Protein AF-A0A167WIY3-F1 (afdb_monomer)

Sequence (257 aa):
MLPHYQLLFAAATLLLTRLPTITAAIIVTGVPVASTAPTVPPRQNIVDLYAKGGPQWDLYIQALASMQATDMTDPESYFQISAIHGAPAMEYDNTGPRKTGGGWGGYCPHGELLFLTWHRPYVVLFEQVLVKRAKEIAMKYPEEHRPTYIEAADSLRSPFWDWAMDGRVPDSTVPQTLKITVAENGKLTAKDVENPLKTFNIPQAVVDGQFGEFDSEHRNRVYRCNQENMTYPETANEFLQRGNYKARMVAHVFALL

Organism: Cordyceps fumosorosea (strain ARSEF 2679) (NCBI:txid1081104)

InterPro domains:
  IPR002227 Tyrosinase copper-binding domain [PF00264] (76-233)
  IPR002227 Tyrosinase copper-binding domain [PS00497] (110-127)
  IPR008922 Di-copper centre-containing domain superfamily [G3DSA:1.10.1280.10] (21-251)
  IPR008922 Di-copper centre-containing domain superfamily [SSF48056] (35-172)
  IPR050316 Tyrosinase and Hemocyanin [PTHR11474] (41-213)

Nearest PDB structures (foldseek):
  6juc-assembly1_B  TM=8.698E-01  e=8.429E-15  Aspergillus oryzae
  4oua-assembly1_A  TM=8.485E-01  e=1.469E-14  Agaricus bisporus var. bisporus H97
  4oua-assembly2_B  TM=8.312E-01  e=8.785E-14  Agaricus bisporus var. bisporus H97
  5m6b-assembly1_B  TM=8.229E-01  e=5.705E-14  Agaricus bisporus
  5m6b-assembly2_A  TM=8.394E-01  e=1.732E-13  Agaricus bisporus

Foldseek 3Di:
DDDDDDDDDDDDDPPPPPDPPLPDFDDQPFQDDPPPDPDQQDAAAPQVCQVVAPLLNQLLQQLLVVLLPPDCPPLSHPNNLVQQQFPPQADGRPPDGRPDDDPRGHNADFPDPCNVVVVVSSQRSNFRSSLVSQCVQLCLAAPVCSVVSNVSSSNHGHHDHPCVVPVFDRPLQPDQWDWHWHQDPNDTDTDTHGRSQPKRFAPVCVLVQVPHDDDPVSDRMDDDQPDPPGDPPPNSSVCSVPDPCVVVVRSDDDPRD

Radius of gyration: 24.02 Å; Cα contacts (8 Å, |Δi|>4): 313; chains: 1; bounding box: 80×76×63 Å

Structure (mmCIF, N/CA/C/O backbone):
data_AF-A0A167WIY3-F1
#
_entry.id   AF-A0A167WIY3-F1
#
loop_
_atom_site.group_PDB
_atom_site.id
_atom_site.type_symbol
_atom_site.label_atom_id
_atom_site.label_alt_id
_atom_site.label_comp_id
_atom_site.label_asym_id
_atom_site.label_entity_id
_atom_site.label_seq_id
_atom_site.pdbx_PDB_ins_code
_atom_site.Cartn_x
_atom_site.Cartn_y
_atom_site.Cartn_z
_atom_site.occupancy
_atom_site.B_iso_or_equiv
_atom_site.auth_seq_id
_atom_site.auth_comp_id
_atom_site.auth_asym_id
_atom_site.auth_atom_id
_atom_site.pdbx_PDB_model_num
ATOM 1 N N . MET A 1 1 ? -55.863 50.777 -42.513 1.00 43.78 1 MET A N 1
ATOM 2 C CA . MET A 1 1 ? -54.554 51.101 -41.908 1.00 43.78 1 MET A CA 1
ATOM 3 C C . MET A 1 1 ? -54.529 50.523 -40.501 1.00 43.78 1 MET A C 1
ATOM 5 O O . MET A 1 1 ? -55.269 51.009 -39.662 1.00 43.78 1 MET A O 1
ATOM 9 N N . LEU A 1 2 ? -53.758 49.457 -40.283 1.00 34.53 2 LEU A N 1
ATOM 10 C CA . LEU A 1 2 ? -53.448 48.831 -38.987 1.00 34.53 2 LEU A CA 1
ATOM 11 C C . LEU A 1 2 ? -52.075 48.149 -39.168 1.00 34.53 2 LEU A C 1
ATOM 13 O O . LEU A 1 2 ? -51.903 47.481 -40.192 1.00 34.53 2 LEU A O 1
ATOM 17 N N . PRO A 1 3 ? -51.079 48.364 -38.289 1.00 48.50 3 PRO A N 1
ATOM 18 C CA . PRO A 1 3 ? -49.701 47.973 -38.568 1.00 48.50 3 PRO A CA 1
ATOM 19 C C . PRO A 1 3 ? -49.414 46.515 -38.180 1.00 48.50 3 PRO A C 1
ATOM 21 O O . PRO A 1 3 ? -49.980 45.974 -37.232 1.00 48.50 3 PRO A O 1
ATOM 24 N N . HIS A 1 4 ? -48.508 45.890 -38.933 1.00 44.69 4 HIS A N 1
ATOM 25 C CA . HIS A 1 4 ? -47.922 44.584 -38.642 1.00 44.69 4 HIS A CA 1
ATOM 26 C C . HIS A 1 4 ? -47.052 44.632 -37.378 1.00 44.69 4 HIS A C 1
ATOM 28 O O . HIS A 1 4 ? -46.109 45.416 -37.307 1.00 44.69 4 HIS A O 1
ATOM 34 N N . TYR A 1 5 ? -47.321 43.740 -36.423 1.00 42.47 5 TYR A N 1
ATOM 35 C CA . TYR A 1 5 ? -46.389 43.385 -35.353 1.00 42.47 5 TYR A CA 1
ATOM 36 C C . TYR A 1 5 ? -45.638 42.114 -35.760 1.00 42.47 5 TYR A C 1
ATOM 38 O O . TYR A 1 5 ? -46.239 41.047 -35.871 1.00 42.47 5 TYR A O 1
ATOM 46 N N . GLN A 1 6 ? -44.327 42.217 -35.975 1.00 43.78 6 GLN A N 1
ATOM 47 C CA . GLN A 1 6 ? -43.445 41.053 -36.004 1.00 43.78 6 GLN A CA 1
ATOM 48 C C . GLN A 1 6 ? -42.927 40.802 -34.583 1.00 43.78 6 GLN A C 1
ATOM 50 O O . GLN A 1 6 ? -42.272 41.657 -33.991 1.00 43.78 6 GLN A O 1
ATOM 55 N N . LEU A 1 7 ? -43.246 39.630 -34.031 1.00 42.41 7 LEU A N 1
ATOM 56 C CA . LEU A 1 7 ? -42.644 39.109 -32.805 1.00 42.41 7 LEU A CA 1
ATOM 57 C C . LEU A 1 7 ? -41.243 38.572 -33.126 1.00 42.41 7 LEU A C 1
ATOM 59 O O . LEU A 1 7 ? -41.103 37.594 -33.857 1.00 42.41 7 LEU A O 1
ATOM 63 N N . LEU A 1 8 ? -40.211 39.193 -32.557 1.00 43.16 8 LEU A N 1
ATOM 64 C CA . LEU A 1 8 ? -38.854 38.650 -32.511 1.00 43.16 8 LEU A CA 1
ATOM 65 C C . LEU A 1 8 ? -38.715 37.785 -31.251 1.00 43.16 8 LEU A C 1
ATOM 67 O O . LEU A 1 8 ? -38.713 38.305 -30.138 1.00 43.16 8 LEU A O 1
ATOM 71 N N . PHE A 1 9 ? -38.578 36.469 -31.422 1.00 43.88 9 PHE A N 1
ATOM 72 C CA . PHE A 1 9 ? -38.104 35.579 -30.362 1.00 43.88 9 PHE A CA 1
ATOM 73 C C . PHE A 1 9 ? -36.572 35.572 -30.375 1.00 43.88 9 PHE A C 1
ATOM 75 O O . PHE A 1 9 ? -35.956 35.019 -31.284 1.00 43.88 9 PHE A O 1
ATOM 82 N N . ALA A 1 10 ? -35.948 36.183 -29.368 1.00 45.22 10 ALA A N 1
ATOM 83 C CA . ALA A 1 10 ? -34.522 36.020 -29.114 1.00 45.22 10 ALA A CA 1
ATOM 84 C C . ALA A 1 10 ? -34.308 34.728 -28.308 1.00 45.22 10 ALA A C 1
ATOM 86 O O . ALA A 1 10 ? -34.625 34.669 -27.121 1.00 45.22 10 ALA A O 1
ATOM 87 N N . ALA A 1 11 ? -33.794 33.681 -28.952 1.00 49.81 11 ALA A N 1
ATOM 88 C CA . ALA A 1 11 ? -33.327 32.485 -28.259 1.00 49.81 11 ALA A CA 1
ATOM 89 C C . ALA A 1 11 ? -31.937 32.766 -27.666 1.00 49.81 11 ALA A C 1
ATOM 91 O O . ALA A 1 11 ? -30.962 32.924 -28.398 1.00 49.81 11 ALA A O 1
ATOM 92 N N . ALA A 1 12 ? -31.848 32.858 -26.339 1.00 47.78 12 ALA A N 1
ATOM 93 C CA . ALA A 1 12 ? -30.576 32.953 -25.635 1.00 47.78 12 ALA A CA 1
ATOM 94 C C . ALA A 1 12 ? -29.968 31.549 -25.491 1.00 47.78 12 ALA A C 1
ATOM 96 O O . ALA A 1 12 ? -30.418 30.742 -24.678 1.00 47.78 12 ALA A O 1
ATOM 97 N N . THR A 1 13 ? -28.951 31.245 -26.293 1.00 49.66 13 THR A N 1
ATOM 98 C CA . THR A 1 13 ? -28.168 30.012 -26.170 1.00 49.66 13 THR A CA 1
ATOM 99 C C . THR A 1 13 ? -27.239 30.137 -24.962 1.00 49.66 13 THR A C 1
ATOM 101 O O . THR A 1 13 ? -26.259 30.880 -25.001 1.00 49.66 13 THR A O 1
ATOM 104 N N . LEU A 1 14 ? -27.544 29.434 -23.869 1.00 48.34 14 LEU A N 1
ATOM 105 C CA . LEU A 1 14 ? -26.662 29.359 -22.705 1.00 48.34 14 LEU A CA 1
ATOM 106 C C . LEU A 1 14 ? -25.453 28.476 -23.063 1.00 48.34 14 LEU A C 1
ATOM 108 O O . LEU A 1 14 ? -25.552 27.249 -23.089 1.00 48.34 14 LEU A O 1
ATOM 112 N N . LEU A 1 15 ? -24.312 29.091 -23.380 1.00 47.84 15 LEU A N 1
ATOM 113 C CA . LEU A 1 15 ? -23.051 28.371 -23.549 1.00 47.84 15 LEU A CA 1
ATOM 114 C C . LEU A 1 15 ? -22.559 27.927 -22.161 1.00 47.84 15 LEU A C 1
ATOM 116 O O . LEU A 1 15 ? -22.029 28.725 -21.392 1.00 47.84 15 LEU A O 1
ATOM 120 N N . LEU A 1 16 ? -22.738 26.649 -21.826 1.00 53.56 16 LEU A N 1
ATOM 121 C CA . LEU A 1 16 ? -22.082 26.021 -20.677 1.00 53.56 16 LEU A CA 1
ATOM 122 C C . LEU A 1 16 ? -20.592 25.852 -20.996 1.00 53.56 16 LEU A C 1
ATOM 124 O O . LEU A 1 16 ? -20.158 24.820 -21.508 1.00 53.56 16 LEU A O 1
ATOM 128 N N . THR A 1 17 ? -19.790 26.873 -20.705 1.00 50.38 17 THR A N 1
ATOM 129 C CA . THR A 1 17 ? -18.333 26.747 -20.715 1.00 50.38 17 THR A CA 1
ATOM 130 C C . THR A 1 17 ? -17.920 25.874 -19.532 1.00 50.38 17 THR A C 1
ATOM 132 O O . THR A 1 17 ? -17.947 26.321 -18.385 1.00 50.38 17 THR A O 1
ATOM 135 N N . ARG A 1 18 ? -17.550 24.615 -19.795 1.00 52.97 18 ARG A N 1
ATOM 136 C CA . ARG A 1 18 ? -16.840 23.788 -18.812 1.00 52.97 18 ARG A CA 1
ATOM 137 C C . ARG A 1 18 ? -15.483 24.440 -18.560 1.00 52.97 18 ARG A C 1
ATOM 139 O O . ARG A 1 18 ? -14.601 24.370 -19.409 1.00 52.97 18 ARG A O 1
ATOM 146 N N . LEU A 1 19 ? -15.339 25.113 -17.422 1.00 45.16 19 LEU A N 1
ATOM 147 C CA . LEU A 1 19 ? -14.030 25.543 -16.945 1.00 45.16 19 LEU A CA 1
ATOM 148 C C . LEU A 1 19 ? -13.208 24.277 -16.664 1.00 45.16 19 LEU A C 1
ATOM 150 O O . LEU A 1 19 ? -13.715 23.395 -15.965 1.00 45.16 19 LEU A O 1
ATOM 154 N N . PRO A 1 20 ? -11.985 24.142 -17.201 1.00 49.59 20 PRO A N 1
ATOM 155 C CA . PRO A 1 20 ? -11.117 23.046 -16.813 1.00 49.59 20 PRO A CA 1
ATOM 156 C C . PRO A 1 20 ? -10.813 23.209 -15.324 1.00 49.59 20 PRO A C 1
ATOM 158 O O . PRO A 1 20 ? -10.207 24.194 -14.902 1.00 49.59 20 PRO A O 1
ATOM 161 N N . THR A 1 21 ? -11.271 22.264 -14.508 1.00 49.09 21 THR A N 1
ATOM 162 C CA . THR A 1 21 ? -10.776 22.112 -13.144 1.00 49.09 21 THR A CA 1
ATOM 163 C C . THR A 1 21 ? -9.315 21.710 -13.252 1.00 49.09 21 THR A C 1
ATOM 165 O O . THR A 1 21 ? -9.010 20.555 -13.536 1.00 49.09 21 THR A O 1
ATOM 168 N N . ILE A 1 22 ? -8.408 22.671 -13.077 1.00 52.25 22 ILE A N 1
ATOM 169 C CA . ILE A 1 22 ? -7.011 22.365 -12.783 1.00 52.25 22 ILE A CA 1
ATOM 170 C C . ILE A 1 22 ? -7.033 21.744 -11.389 1.00 52.25 22 ILE A C 1
ATOM 172 O O . ILE A 1 22 ? -7.134 22.453 -10.386 1.00 52.25 22 ILE A O 1
ATOM 176 N N . THR A 1 23 ? -7.034 20.416 -11.324 1.00 59.81 23 THR A N 1
ATOM 177 C CA . THR A 1 23 ? -6.773 19.706 -10.074 1.00 59.81 23 THR A CA 1
ATOM 178 C C . THR A 1 23 ? -5.400 20.166 -9.596 1.00 59.81 23 THR A C 1
ATOM 180 O O . THR A 1 23 ? -4.439 20.144 -10.365 1.00 59.81 23 THR A O 1
ATOM 183 N N . ALA A 1 24 ? -5.318 20.687 -8.371 1.00 69.19 24 ALA A N 1
ATOM 184 C CA . ALA A 1 24 ? -4.045 21.118 -7.810 1.00 69.19 24 ALA A CA 1
ATOM 185 C C . ALA A 1 24 ? -3.075 19.926 -7.773 1.00 69.19 24 ALA A C 1
ATOM 187 O O . ALA A 1 24 ? -3.491 18.821 -7.424 1.00 69.19 24 ALA A O 1
ATOM 188 N N . ALA A 1 25 ? -1.810 20.168 -8.122 1.00 83.81 25 ALA A N 1
ATOM 189 C CA . ALA A 1 25 ? -0.771 19.144 -8.092 1.00 83.81 25 ALA A CA 1
ATOM 190 C C . ALA A 1 25 ? -0.643 18.512 -6.695 1.00 83.81 25 ALA A C 1
ATOM 192 O O . ALA A 1 25 ? -0.829 19.182 -5.670 1.00 83.81 25 ALA A O 1
ATOM 193 N N . ILE A 1 26 ? -0.289 17.230 -6.649 1.00 90.31 26 ILE A N 1
ATOM 194 C CA . ILE A 1 26 ? -0.055 16.498 -5.409 1.00 90.31 26 ILE A CA 1
ATOM 195 C C . ILE A 1 26 ? 1.288 16.927 -4.823 1.00 90.31 26 ILE A C 1
ATOM 197 O O . ILE A 1 26 ? 2.367 16.582 -5.304 1.00 90.31 26 ILE A O 1
ATOM 201 N N . ILE A 1 27 ? 1.223 17.644 -3.703 1.00 93.06 27 ILE A N 1
ATOM 202 C CA . ILE A 1 27 ? 2.412 18.005 -2.935 1.00 93.06 27 ILE A CA 1
ATOM 203 C C . ILE A 1 27 ? 2.739 16.878 -1.951 1.00 93.06 27 ILE A C 1
ATOM 205 O O . ILE A 1 27 ? 1.950 16.553 -1.060 1.00 93.06 27 ILE A O 1
ATOM 209 N N . VAL A 1 28 ? 3.928 16.294 -2.099 1.00 95.38 28 VAL A N 1
ATOM 210 C CA . VAL A 1 28 ? 4.431 15.235 -1.214 1.00 95.38 28 VAL A CA 1
ATOM 211 C C . VAL A 1 28 ? 5.127 15.869 -0.011 1.00 95.38 28 VAL A C 1
ATOM 213 O O . VAL A 1 28 ? 6.269 16.317 -0.101 1.00 95.38 28 VAL A O 1
ATOM 216 N N . THR A 1 29 ? 4.438 15.906 1.126 1.00 96.00 29 THR A N 1
ATOM 217 C CA . THR A 1 29 ? 4.964 16.405 2.411 1.00 96.00 29 THR A CA 1
ATOM 218 C C . THR A 1 29 ? 5.169 15.286 3.432 1.00 96.00 29 THR A C 1
ATOM 220 O O . THR A 1 29 ? 5.860 15.476 4.434 1.00 96.00 29 THR A O 1
ATOM 223 N N . GLY A 1 30 ? 4.610 14.105 3.158 1.00 95.62 30 GLY A N 1
ATOM 224 C CA . GLY A 1 30 ? 4.483 13.005 4.102 1.00 95.62 30 GLY A CA 1
ATOM 225 C C . GLY A 1 30 ? 3.265 13.160 5.004 1.00 95.62 30 GLY A C 1
ATOM 226 O O . GLY A 1 30 ? 2.491 14.108 4.902 1.00 95.62 30 GLY A O 1
ATOM 227 N N . VAL A 1 31 ? 3.066 12.191 5.896 1.00 96.06 31 VAL A N 1
ATOM 228 C CA . VAL A 1 31 ? 1.934 12.216 6.829 1.00 96.06 31 VAL A CA 1
ATOM 229 C C . VAL A 1 31 ? 2.133 13.353 7.834 1.00 96.06 31 VAL A C 1
ATOM 231 O O . VAL A 1 31 ? 3.113 13.306 8.587 1.00 96.06 31 VAL A O 1
ATOM 234 N N . PRO A 1 32 ? 1.218 14.339 7.913 1.00 92.50 32 PRO A N 1
ATOM 235 C CA . PRO A 1 32 ? 1.340 15.420 8.879 1.00 92.50 32 PRO A CA 1
ATOM 236 C C . PRO A 1 32 ? 1.355 14.876 10.308 1.00 92.50 32 PRO A C 1
ATOM 238 O O . PRO A 1 32 ? 0.499 14.078 10.695 1.00 92.50 32 PRO A O 1
ATOM 241 N N . VAL A 1 33 ? 2.326 15.334 11.094 1.00 88.88 33 VAL A N 1
ATOM 242 C CA . VAL A 1 33 ? 2.429 15.068 12.531 1.00 88.88 33 VAL A CA 1
ATOM 243 C C . VAL A 1 33 ? 2.169 16.380 13.253 1.00 88.88 33 VAL A C 1
ATOM 245 O O . VAL A 1 33 ? 2.752 17.404 12.8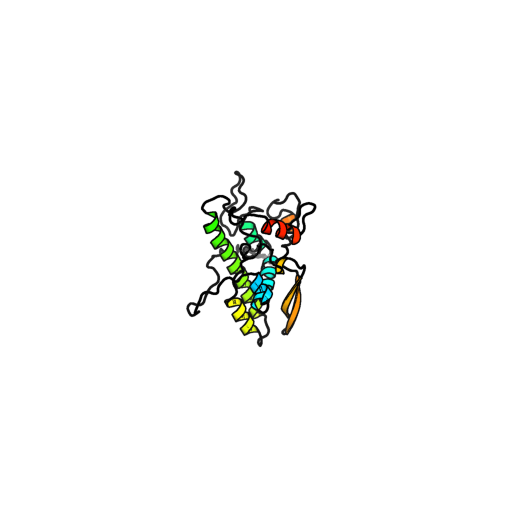95 1.00 88.88 33 VAL A O 1
ATOM 248 N N . ALA A 1 34 ? 1.2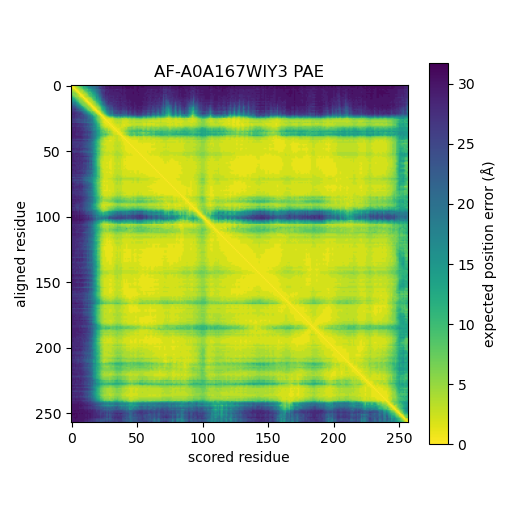74 16.368 14.243 1.00 85.31 34 ALA A N 1
ATOM 249 C CA . ALA A 1 34 ? 1.010 17.553 15.049 1.00 85.31 34 ALA A CA 1
ATOM 250 C C . ALA A 1 34 ? 2.313 18.038 15.701 1.00 85.31 34 ALA A C 1
ATOM 252 O O . ALA A 1 34 ? 3.079 17.233 16.225 1.00 85.31 34 ALA A O 1
ATOM 253 N N . SER A 1 35 ? 2.557 19.349 15.710 1.00 85.62 35 SER A N 1
ATOM 254 C CA . SER A 1 35 ? 3.758 19.933 16.330 1.00 85.62 35 SER A CA 1
ATOM 255 C C . SER A 1 35 ? 3.864 19.647 17.832 1.00 85.62 35 SER A C 1
ATOM 257 O O . SER A 1 35 ? 4.947 19.721 18.402 1.00 85.62 35 SER A O 1
ATOM 259 N N . THR A 1 36 ? 2.740 19.311 18.465 1.00 87.44 36 THR A N 1
ATOM 260 C CA . THR A 1 36 ? 2.625 18.916 19.871 1.00 87.44 36 THR A CA 1
ATOM 261 C C . THR A 1 36 ? 2.800 17.415 20.102 1.00 87.44 36 THR A C 1
ATOM 263 O O . THR A 1 36 ? 2.804 16.983 21.254 1.00 87.44 36 THR A O 1
ATOM 266 N N . ALA A 1 37 ? 2.916 16.602 19.046 1.00 85.25 37 ALA A N 1
ATOM 267 C CA . ALA A 1 37 ? 3.102 15.166 19.190 1.00 85.25 37 ALA A CA 1
ATOM 268 C C . ALA A 1 37 ? 4.471 14.874 19.830 1.00 85.25 37 ALA A C 1
ATOM 270 O O . ALA A 1 37 ? 5.476 15.464 19.429 1.00 85.25 37 ALA A O 1
ATOM 271 N N . PRO A 1 38 ? 4.548 13.941 20.794 1.00 85.88 38 PRO A N 1
ATOM 272 C CA . PRO A 1 38 ? 5.790 13.674 21.517 1.00 85.88 38 PRO A CA 1
ATOM 273 C C . PRO A 1 38 ? 6.861 13.022 20.634 1.00 85.88 38 PRO A C 1
ATOM 275 O O . PRO A 1 38 ? 8.050 13.169 20.901 1.00 85.88 38 PRO A O 1
ATOM 278 N N . THR A 1 39 ? 6.454 12.281 19.598 1.00 89.38 39 THR A N 1
ATOM 279 C CA . THR A 1 39 ? 7.354 11.601 18.658 1.00 89.38 39 THR A CA 1
ATOM 280 C C . THR A 1 39 ? 6.721 11.496 17.271 1.00 89.38 39 THR A C 1
ATOM 282 O O . THR A 1 39 ? 5.505 11.622 17.112 1.00 89.38 39 THR A O 1
ATOM 285 N N . VAL A 1 40 ? 7.552 11.233 16.261 1.00 91.56 40 VAL A N 1
ATOM 286 C CA . VAL A 1 40 ? 7.087 10.820 14.932 1.00 91.56 40 VAL A CA 1
ATOM 287 C C . VAL A 1 40 ? 6.777 9.317 14.976 1.00 91.56 40 VAL A C 1
ATOM 289 O O . VAL A 1 40 ? 7.675 8.545 15.321 1.00 91.56 40 VAL A O 1
ATOM 292 N N . PRO A 1 41 ? 5.555 8.877 14.614 1.00 95.50 41 PRO A N 1
ATOM 293 C CA . PRO A 1 41 ? 5.213 7.458 14.582 1.00 95.50 41 PRO A CA 1
ATOM 294 C C . PRO A 1 41 ? 6.165 6.649 13.683 1.00 95.50 41 PRO A C 1
ATOM 296 O O . PRO A 1 41 ? 6.416 7.063 12.544 1.00 95.50 41 PRO A O 1
ATOM 299 N N . PRO A 1 42 ? 6.700 5.509 14.155 1.00 96.00 42 PRO A N 1
ATOM 300 C CA . PRO A 1 42 ? 7.586 4.673 13.358 1.00 96.00 42 PRO A CA 1
ATOM 301 C C . PRO A 1 42 ? 6.803 3.833 12.340 1.00 96.00 42 PRO A C 1
ATOM 303 O O . PRO A 1 42 ? 5.660 3.437 12.573 1.00 96.00 42 PRO A O 1
ATOM 306 N N . ARG A 1 43 ? 7.456 3.485 11.226 1.00 97.69 43 ARG A N 1
ATOM 307 C CA . ARG A 1 43 ? 6.998 2.386 10.361 1.00 97.69 43 ARG A CA 1
ATOM 308 C C . ARG A 1 43 ? 7.197 1.072 11.111 1.00 97.69 43 ARG A C 1
ATOM 310 O O . ARG A 1 43 ? 8.279 0.841 11.641 1.00 97.69 43 ARG A O 1
ATOM 317 N N . GLN A 1 44 ? 6.164 0.237 11.166 1.00 97.31 44 GLN A N 1
ATOM 318 C CA . GLN A 1 44 ? 6.208 -1.080 11.812 1.00 97.31 44 GLN A CA 1
ATOM 319 C C . GLN A 1 44 ? 6.536 -2.169 10.784 1.00 97.31 44 GLN A C 1
ATOM 321 O O . GLN A 1 44 ? 6.247 -2.006 9.596 1.00 97.31 44 GLN A O 1
ATOM 326 N N . ASN A 1 45 ? 7.121 -3.282 11.230 1.00 97.69 45 ASN A N 1
ATOM 327 C CA . ASN A 1 45 ? 7.244 -4.464 10.384 1.00 97.69 45 ASN A CA 1
ATOM 328 C C . ASN A 1 45 ? 5.834 -5.017 10.107 1.00 97.69 45 ASN A C 1
ATOM 330 O O . ASN A 1 45 ? 5.014 -5.118 11.020 1.00 97.69 45 ASN A O 1
ATOM 334 N N . ILE A 1 46 ? 5.530 -5.361 8.856 1.00 98.12 46 ILE A N 1
ATOM 335 C CA . ILE A 1 46 ? 4.218 -5.876 8.449 1.00 98.12 46 ILE A CA 1
ATOM 336 C C . ILE A 1 46 ? 3.865 -7.190 9.154 1.00 98.12 46 ILE A C 1
ATOM 338 O O . ILE A 1 46 ? 2.689 -7.440 9.403 1.00 98.12 46 ILE A O 1
ATOM 342 N N . VAL A 1 47 ? 4.867 -8.003 9.504 1.00 97.88 47 VAL A N 1
ATOM 343 C CA . VAL A 1 47 ? 4.666 -9.251 10.254 1.00 97.88 47 VAL A CA 1
ATOM 344 C C . VAL A 1 47 ? 4.119 -8.942 11.649 1.00 97.88 47 VAL A C 1
ATOM 346 O O . VAL A 1 47 ? 3.114 -9.524 12.053 1.00 97.88 47 VAL A O 1
ATOM 349 N N . ASP A 1 48 ? 4.706 -7.961 12.339 1.00 98.12 48 ASP A N 1
ATOM 350 C CA . ASP A 1 48 ? 4.265 -7.534 13.671 1.00 98.12 48 ASP A CA 1
ATOM 351 C C . ASP A 1 48 ? 2.906 -6.8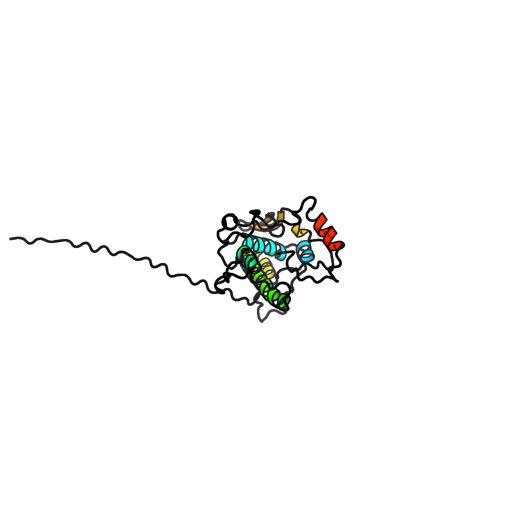29 13.615 1.00 98.12 48 ASP A C 1
ATOM 353 O O . ASP A 1 48 ? 2.036 -7.081 14.449 1.00 98.12 48 ASP A O 1
ATOM 357 N N . LEU A 1 49 ? 2.695 -5.971 12.609 1.00 98.31 49 LEU A N 1
ATOM 358 C CA . LEU A 1 49 ? 1.426 -5.269 12.410 1.00 98.31 49 LEU A CA 1
ATOM 359 C C . LEU A 1 49 ? 0.277 -6.258 12.162 1.00 98.31 49 LEU A C 1
ATOM 361 O O . LEU A 1 49 ? -0.797 -6.109 12.745 1.00 98.31 49 LEU A O 1
ATOM 365 N N . TYR A 1 50 ? 0.515 -7.277 11.333 1.00 98.38 50 TYR A N 1
ATOM 366 C CA . TYR A 1 50 ? -0.459 -8.329 11.060 1.00 98.38 50 TYR A CA 1
ATOM 367 C C . TYR A 1 50 ? -0.744 -9.182 12.299 1.00 98.38 50 TYR A C 1
ATOM 369 O O . TYR A 1 50 ? -1.906 -9.390 12.638 1.00 98.38 50 TYR A O 1
ATOM 377 N N . ALA A 1 51 ? 0.300 -9.629 13.006 1.00 98.12 51 ALA A N 1
ATOM 378 C CA . ALA A 1 51 ? 0.155 -10.447 14.208 1.00 98.12 51 ALA A CA 1
ATOM 379 C C . ALA A 1 51 ? -0.577 -9.707 15.340 1.00 98.12 51 ALA A C 1
ATOM 381 O O . ALA A 1 51 ? -1.360 -10.312 16.072 1.00 98.12 51 ALA A O 1
ATOM 382 N N . LYS A 1 52 ? -0.345 -8.395 15.473 1.00 97.94 52 LYS A N 1
ATOM 383 C CA . LYS A 1 52 ? -1.036 -7.534 16.441 1.00 97.94 52 LYS A CA 1
ATOM 384 C C . LYS A 1 52 ? -2.512 -7.332 16.087 1.00 97.94 52 LYS A C 1
ATOM 386 O O . LYS A 1 52 ? -3.344 -7.265 16.991 1.00 97.94 52 LYS A O 1
ATOM 391 N N . GLY A 1 53 ? -2.830 -7.215 14.797 1.00 97.88 53 GLY A N 1
ATOM 392 C CA . GLY A 1 53 ? -4.181 -6.941 14.317 1.00 97.88 53 GLY A CA 1
ATOM 393 C C . GLY A 1 53 ? -4.761 -5.628 14.863 1.00 97.88 53 GLY A C 1
ATOM 394 O O . GLY A 1 53 ? -4.044 -4.673 15.180 1.00 97.88 53 GLY A O 1
ATOM 395 N N . GLY A 1 54 ? -6.089 -5.584 14.975 1.00 98.25 54 GLY A N 1
ATOM 396 C CA . GLY A 1 54 ? -6.820 -4.465 15.567 1.00 98.25 54 GLY A CA 1
ATOM 397 C C . GLY A 1 54 ? -6.853 -3.200 14.698 1.00 98.25 54 GLY A C 1
ATOM 398 O O . GLY A 1 54 ? -6.523 -3.250 13.513 1.00 98.25 54 GLY A O 1
ATOM 399 N N . PRO A 1 55 ? -7.211 -2.040 15.282 1.00 98.69 55 PRO A N 1
ATOM 400 C CA . PRO A 1 55 ? -7.600 -0.850 14.524 1.00 98.69 55 PRO A CA 1
ATOM 401 C C . PRO A 1 55 ? -6.585 -0.366 13.480 1.00 98.69 55 PRO A C 1
ATOM 403 O O . PRO A 1 55 ? -6.978 0.044 12.392 1.00 98.69 55 PRO A O 1
ATOM 406 N N . GLN A 1 56 ? -5.276 -0.434 13.763 1.00 98.50 56 GLN A N 1
ATOM 407 C CA . GLN A 1 56 ? -4.251 -0.058 12.776 1.00 98.50 56 GLN A CA 1
ATOM 408 C C . GLN A 1 56 ? -4.205 -1.026 11.587 1.00 98.50 56 GLN A C 1
ATOM 410 O O . GLN A 1 56 ? -4.093 -0.577 10.449 1.00 98.50 56 GLN A O 1
ATOM 415 N N . TRP A 1 57 ? -4.301 -2.335 11.836 1.00 98.81 57 TRP A N 1
ATOM 416 C CA . TRP A 1 57 ? -4.346 -3.345 10.778 1.00 98.81 57 TRP A CA 1
ATOM 417 C C . TRP A 1 57 ? -5.639 -3.243 9.965 1.00 98.81 57 TRP A C 1
ATOM 419 O O . TRP A 1 57 ? -5.597 -3.214 8.735 1.00 98.81 57 TRP A O 1
ATOM 429 N N . ASP A 1 58 ? -6.773 -3.097 10.651 1.00 98.81 58 ASP A N 1
ATOM 430 C CA . ASP A 1 58 ? -8.088 -2.928 10.034 1.00 98.81 58 ASP A CA 1
ATOM 431 C C . ASP A 1 58 ? -8.099 -1.718 9.086 1.00 98.81 58 ASP A C 1
ATOM 433 O O . ASP A 1 58 ? -8.583 -1.808 7.954 1.00 98.81 58 ASP A O 1
ATOM 437 N N . LEU A 1 59 ? -7.534 -0.586 9.520 1.00 98.88 59 LEU A N 1
ATOM 438 C CA . LEU A 1 59 ? -7.414 0.619 8.699 1.00 98.88 59 LEU A CA 1
ATOM 439 C C . LEU A 1 59 ? -6.397 0.474 7.573 1.00 98.88 59 LEU A C 1
ATOM 441 O O . LEU A 1 59 ? -6.656 0.977 6.485 1.00 98.88 59 LEU A O 1
ATOM 445 N N . TYR A 1 60 ? -5.268 -0.201 7.800 1.00 98.88 60 TYR A N 1
ATOM 446 C CA . TYR A 1 60 ? -4.271 -0.436 6.756 1.00 98.88 60 TYR A CA 1
ATOM 447 C C . TYR A 1 60 ? -4.875 -1.203 5.575 1.00 98.88 60 TYR A C 1
ATOM 449 O O . TYR A 1 60 ? -4.756 -0.763 4.430 1.00 98.88 60 TYR A O 1
ATOM 457 N N . ILE A 1 61 ? -5.592 -2.295 5.856 1.00 98.88 61 ILE A N 1
ATOM 458 C CA . ILE A 1 61 ? -6.250 -3.105 4.828 1.00 98.88 61 ILE A CA 1
ATOM 459 C C . ILE A 1 61 ? -7.356 -2.318 4.120 1.00 98.88 61 ILE A C 1
ATOM 461 O O . ILE A 1 61 ? -7.396 -2.302 2.890 1.00 98.88 61 ILE A O 1
ATOM 465 N N . GLN A 1 62 ? -8.221 -1.613 4.858 1.00 98.81 62 GLN A N 1
ATOM 466 C CA . GLN A 1 62 ? -9.292 -0.821 4.239 1.00 98.81 62 GLN A CA 1
ATOM 467 C C . GLN A 1 62 ? -8.757 0.353 3.411 1.00 98.81 62 GLN A C 1
ATOM 469 O O . GLN A 1 62 ? -9.286 0.631 2.337 1.00 98.81 62 GLN A O 1
ATOM 474 N N . ALA A 1 63 ? -7.713 1.038 3.880 1.00 98.81 63 ALA A N 1
ATOM 475 C CA . ALA A 1 63 ? -7.102 2.149 3.161 1.00 98.81 63 ALA A CA 1
ATOM 476 C C . ALA A 1 63 ? -6.426 1.680 1.871 1.00 98.81 63 ALA A C 1
ATOM 478 O O . ALA A 1 63 ? -6.630 2.292 0.824 1.00 98.81 63 ALA A O 1
ATOM 479 N N . LEU A 1 64 ? -5.683 0.571 1.923 1.00 98.88 64 LEU A N 1
ATOM 480 C CA . LEU A 1 64 ? -5.047 -0.003 0.741 1.00 98.88 64 LEU A CA 1
ATOM 481 C C . LEU A 1 64 ? -6.086 -0.461 -0.289 1.00 98.88 64 LEU A C 1
ATOM 483 O O . LEU A 1 64 ? -5.982 -0.112 -1.464 1.00 98.88 64 LEU A O 1
ATOM 487 N N . ALA A 1 65 ? -7.127 -1.171 0.157 1.00 98.75 65 ALA A N 1
ATOM 488 C CA . ALA A 1 65 ? -8.240 -1.561 -0.703 1.00 98.75 65 ALA A CA 1
ATOM 489 C C . ALA A 1 65 ? -8.949 -0.334 -1.303 1.00 98.75 65 ALA A C 1
ATOM 491 O O . ALA A 1 65 ? -9.291 -0.332 -2.483 1.00 98.75 65 ALA A O 1
ATOM 492 N N . SER A 1 66 ? -9.116 0.742 -0.524 1.00 98.69 66 SER A N 1
ATOM 493 C CA . SER A 1 66 ? -9.679 1.998 -1.024 1.00 98.69 66 SER A CA 1
ATOM 494 C C . SER A 1 66 ? -8.808 2.624 -2.108 1.00 98.69 66 SER A C 1
ATOM 496 O O . SER A 1 66 ? -9.365 3.097 -3.088 1.00 98.69 66 SER A O 1
ATOM 498 N N . MET A 1 67 ? -7.478 2.633 -1.963 1.00 98.69 67 MET A N 1
ATOM 499 C CA . MET A 1 67 ? -6.574 3.143 -3.003 1.00 98.69 67 MET A CA 1
ATOM 500 C C . MET A 1 67 ? -6.674 2.320 -4.290 1.00 98.69 67 MET A C 1
ATOM 502 O O . MET A 1 67 ? -6.664 2.894 -5.377 1.00 98.69 67 MET A O 1
ATOM 506 N N . GLN A 1 68 ? -6.772 0.992 -4.171 1.00 98.56 68 GLN A N 1
ATOM 507 C CA . GLN A 1 68 ? -6.919 0.083 -5.314 1.00 98.56 68 GLN A CA 1
ATOM 508 C C . GLN A 1 68 ? -8.269 0.240 -6.025 1.00 98.56 68 GLN A C 1
ATOM 510 O O . GLN A 1 68 ? -8.342 0.042 -7.233 1.00 98.56 68 GLN A O 1
ATOM 515 N N . ALA A 1 69 ? -9.320 0.607 -5.290 1.00 98.06 69 ALA A N 1
ATOM 516 C CA . ALA A 1 69 ? -10.655 0.845 -5.834 1.00 98.06 69 ALA A CA 1
ATOM 517 C C . ALA A 1 69 ? -10.857 2.263 -6.400 1.00 98.06 69 ALA A C 1
ATOM 519 O O . ALA A 1 69 ? -11.854 2.503 -7.081 1.00 98.06 69 ALA A O 1
ATOM 520 N N . THR A 1 70 ? -9.962 3.209 -6.099 1.00 98.12 70 THR A N 1
ATOM 521 C CA . THR A 1 70 ? -10.016 4.570 -6.646 1.00 98.12 70 THR A CA 1
ATOM 522 C C . THR A 1 70 ? -9.885 4.538 -8.171 1.00 98.12 70 THR A C 1
ATOM 524 O O . THR A 1 70 ? -9.095 3.765 -8.712 1.00 98.12 70 THR A O 1
ATOM 527 N N . ASP A 1 71 ? -10.646 5.399 -8.855 1.00 96.81 71 ASP A N 1
ATOM 528 C CA . ASP A 1 71 ? -10.628 5.517 -10.315 1.00 96.81 71 ASP A CA 1
ATOM 529 C C . ASP A 1 71 ? -9.200 5.681 -10.857 1.00 96.81 71 ASP A C 1
ATOM 531 O O . ASP A 1 71 ? -8.408 6.468 -10.342 1.00 96.81 71 ASP A O 1
ATOM 535 N N . MET A 1 72 ? -8.881 4.949 -11.921 1.00 94.62 72 MET A N 1
ATOM 536 C CA . MET A 1 72 ? -7.551 4.905 -12.532 1.00 94.62 72 MET A CA 1
ATOM 537 C C . MET A 1 72 ? -7.087 6.243 -13.119 1.00 94.62 72 MET A C 1
ATOM 539 O O . MET A 1 72 ? -5.934 6.345 -13.528 1.00 94.62 72 MET A O 1
ATOM 543 N N . THR A 1 73 ? -7.951 7.256 -13.206 1.00 94.00 73 THR A N 1
ATOM 544 C CA . THR A 1 73 ? -7.590 8.618 -13.625 1.00 94.00 73 THR A CA 1
ATOM 545 C C . THR A 1 73 ? -7.305 9.554 -12.447 1.00 94.00 73 THR A C 1
ATOM 547 O O . THR A 1 73 ? -6.730 10.621 -12.656 1.00 94.00 73 THR A O 1
ATOM 550 N N . ASP A 1 74 ? -7.655 9.169 -11.213 1.00 94.88 74 ASP A N 1
ATOM 551 C CA . ASP A 1 74 ? -7.320 9.926 -10.003 1.00 94.88 74 ASP A CA 1
ATOM 552 C C . ASP A 1 74 ? -5.820 9.764 -9.700 1.00 94.88 74 ASP A C 1
ATOM 554 O O . ASP A 1 74 ? -5.367 8.627 -9.511 1.00 94.88 74 ASP A O 1
ATOM 558 N N . PRO A 1 75 ? -5.039 10.858 -9.621 1.00 95.06 75 PRO A N 1
ATOM 559 C CA . PRO A 1 75 ? -3.602 10.796 -9.361 1.00 95.06 75 PRO A CA 1
ATOM 560 C C . PRO A 1 75 ? -3.248 10.188 -7.988 1.00 95.06 75 PRO A C 1
ATOM 562 O O . PRO A 1 75 ? -2.130 9.723 -7.801 1.00 95.06 75 PRO A O 1
ATOM 565 N N . GLU A 1 76 ? -4.185 10.105 -7.038 1.00 96.12 76 GLU A N 1
ATOM 566 C CA . GLU A 1 76 ? -4.003 9.384 -5.770 1.00 96.12 76 GLU A CA 1
ATOM 567 C C . GLU A 1 76 ? -4.409 7.895 -5.831 1.00 96.12 76 GLU A C 1
ATOM 569 O O . GLU A 1 76 ? -4.343 7.192 -4.818 1.00 96.12 76 GLU A O 1
ATOM 574 N N . SER A 1 77 ? -4.870 7.381 -6.974 1.00 97.06 77 SER A N 1
ATOM 575 C CA . SER A 1 77 ? -5.199 5.958 -7.110 1.00 97.06 77 SER A CA 1
ATOM 576 C C . SER A 1 77 ? -3.957 5.078 -6.985 1.00 97.06 77 SER A C 1
ATOM 578 O O . SER A 1 77 ? -2.842 5.476 -7.332 1.00 97.06 77 SER A O 1
ATOM 580 N N . TYR A 1 78 ? -4.153 3.835 -6.535 1.00 97.69 78 TYR A N 1
ATOM 581 C CA . TYR A 1 78 ? -3.080 2.841 -6.516 1.00 97.69 78 TYR A CA 1
ATOM 582 C C . TYR A 1 78 ? -2.456 2.686 -7.902 1.00 97.69 78 TYR A C 1
ATOM 584 O O . TYR A 1 78 ? -1.239 2.659 -8.027 1.00 97.69 78 TYR A O 1
ATOM 592 N N . PHE A 1 79 ? -3.290 2.661 -8.946 1.00 96.19 79 PHE A N 1
ATOM 593 C CA . PHE A 1 79 ? -2.834 2.557 -10.324 1.00 96.19 79 PHE A CA 1
ATOM 594 C C . PHE A 1 79 ? -1.905 3.714 -10.720 1.00 96.19 79 PHE A C 1
ATOM 596 O O . PHE A 1 79 ? -0.792 3.455 -11.172 1.00 96.19 79 PHE A O 1
ATOM 603 N N . GLN A 1 80 ? -2.326 4.969 -10.517 1.00 95.19 80 GLN A N 1
ATOM 604 C CA . GLN A 1 80 ? -1.519 6.142 -10.875 1.00 95.19 80 GLN A CA 1
ATOM 605 C C . GLN A 1 80 ? -0.202 6.179 -10.098 1.00 95.19 80 GLN A C 1
ATOM 607 O O . GLN A 1 80 ? 0.857 6.361 -10.695 1.00 95.19 80 GLN A O 1
ATOM 612 N N . ILE A 1 81 ? -0.242 5.929 -8.785 1.00 96.56 81 ILE A N 1
ATOM 613 C CA . ILE A 1 81 ? 0.966 5.903 -7.952 1.00 96.56 81 ILE A CA 1
ATOM 614 C C . ILE A 1 81 ? 1.891 4.754 -8.383 1.00 96.56 81 ILE A C 1
ATOM 616 O O . ILE A 1 81 ? 3.093 4.959 -8.531 1.00 96.56 81 ILE A O 1
ATOM 620 N N . SER A 1 82 ? 1.383 3.547 -8.641 1.00 94.75 82 SER A N 1
ATOM 621 C CA . SER A 1 82 ? 2.195 2.428 -9.146 1.00 94.75 82 SER A CA 1
ATOM 622 C C . SER A 1 82 ? 2.810 2.726 -10.519 1.00 94.75 82 SER A C 1
ATOM 624 O O . SER A 1 82 ? 3.981 2.416 -10.746 1.00 94.75 82 SER A O 1
ATOM 626 N N . ALA A 1 83 ? 2.068 3.388 -11.410 1.00 92.69 83 ALA A N 1
ATOM 627 C CA . ALA A 1 83 ? 2.514 3.734 -12.758 1.00 92.69 83 ALA A CA 1
ATOM 628 C C . ALA A 1 83 ? 3.694 4.720 -12.781 1.00 92.69 83 ALA A C 1
ATOM 630 O O . ALA A 1 83 ? 4.482 4.691 -13.727 1.00 92.69 83 ALA A O 1
ATOM 631 N N . ILE A 1 84 ? 3.889 5.531 -11.730 1.00 93.50 84 ILE A N 1
ATOM 632 C CA . ILE A 1 84 ? 5.089 6.377 -11.582 1.00 93.50 84 ILE A CA 1
ATOM 633 C C . ILE A 1 84 ? 6.363 5.528 -11.711 1.00 93.50 84 ILE A C 1
ATOM 635 O O . ILE A 1 84 ? 7.349 5.952 -12.314 1.00 93.50 84 ILE A O 1
ATOM 639 N N . HIS A 1 85 ? 6.364 4.313 -11.163 1.00 91.94 85 HIS A N 1
ATOM 640 C CA . HIS A 1 85 ? 7.554 3.472 -11.151 1.00 91.94 85 HIS A CA 1
ATOM 641 C C . HIS A 1 85 ? 7.982 3.030 -12.555 1.00 91.94 85 HIS A C 1
ATOM 643 O O . HIS A 1 85 ? 9.177 2.929 -12.832 1.00 91.94 85 HIS A O 1
ATOM 649 N N . GLY A 1 86 ? 7.030 2.758 -13.446 1.00 88.88 86 GLY A N 1
ATOM 650 C CA . GLY A 1 86 ? 7.332 2.035 -14.669 1.00 88.88 86 GLY A CA 1
ATOM 651 C C . GLY A 1 86 ? 6.214 2.067 -15.702 1.00 88.88 86 GLY A C 1
ATOM 652 O O . GLY A 1 86 ? 5.766 3.121 -16.137 1.00 88.88 86 GLY A O 1
ATOM 653 N N . ALA A 1 87 ? 5.768 0.876 -16.092 1.00 87.75 87 ALA A N 1
ATOM 654 C CA . ALA A 1 87 ? 4.639 0.657 -16.985 1.00 87.75 87 ALA A CA 1
ATOM 655 C C . ALA A 1 87 ? 3.307 1.201 -16.405 1.00 87.75 87 ALA A C 1
ATOM 657 O O . ALA A 1 87 ? 3.092 1.067 -15.199 1.00 87.75 87 ALA A O 1
ATOM 658 N N . PRO A 1 88 ? 2.400 1.775 -17.228 1.00 88.44 88 PRO A N 1
ATOM 659 C CA . PRO A 1 88 ? 2.463 1.936 -18.691 1.00 88.44 88 PRO A CA 1
ATOM 660 C C . PRO A 1 88 ? 3.347 3.091 -19.210 1.00 88.44 88 PRO A C 1
ATOM 662 O O . PRO A 1 88 ? 3.273 3.449 -20.385 1.00 88.44 88 PRO A O 1
ATOM 665 N N . ALA A 1 89 ? 4.222 3.658 -18.374 1.00 85.50 89 ALA A N 1
ATOM 666 C CA . ALA A 1 89 ? 5.085 4.796 -18.697 1.00 85.50 89 ALA A CA 1
ATOM 667 C C . ALA A 1 89 ? 4.263 5.982 -19.209 1.00 85.50 89 ALA A C 1
ATOM 669 O O . ALA A 1 89 ? 4.431 6.463 -20.334 1.00 85.50 89 ALA A O 1
ATOM 670 N N . MET A 1 90 ? 3.330 6.411 -18.364 1.00 86.62 90 MET A N 1
ATOM 671 C CA . MET A 1 90 ? 2.459 7.555 -18.593 1.00 86.62 90 MET A CA 1
ATOM 672 C C . MET A 1 90 ? 2.911 8.761 -17.772 1.00 86.62 90 MET A C 1
ATOM 674 O O . MET A 1 90 ? 3.644 8.620 -16.795 1.00 86.62 90 MET A O 1
ATOM 678 N N . GLU A 1 91 ? 2.482 9.950 -18.185 1.00 88.94 91 GLU A N 1
ATOM 679 C CA . GLU A 1 91 ? 2.687 11.159 -17.395 1.00 88.94 91 GLU A CA 1
ATOM 680 C C . GLU A 1 91 ? 1.893 11.079 -16.087 1.00 88.94 91 GLU A C 1
ATOM 682 O O . GLU A 1 91 ? 0.719 10.709 -16.085 1.00 88.94 91 GLU A O 1
ATOM 687 N N . TYR A 1 92 ? 2.540 11.461 -14.990 1.00 90.75 92 TYR A N 1
ATOM 688 C CA . TYR A 1 92 ? 1.925 11.606 -13.679 1.00 90.75 92 TYR A CA 1
ATOM 689 C C . TYR A 1 92 ? 1.815 13.087 -13.308 1.00 90.75 92 TYR A C 1
ATOM 691 O O . TYR A 1 92 ? 2.780 13.834 -13.475 1.00 90.75 92 TYR A O 1
ATOM 699 N N . ASP A 1 93 ? 0.653 13.499 -12.796 1.00 89.38 93 ASP A N 1
ATOM 700 C CA . ASP A 1 93 ? 0.413 14.793 -12.135 1.00 89.38 93 ASP A CA 1
ATOM 701 C C . ASP A 1 93 ? 0.961 16.031 -12.878 1.00 89.38 93 ASP A C 1
ATOM 703 O O . ASP A 1 93 ? 1.600 16.909 -12.300 1.00 89.38 93 ASP A O 1
ATOM 707 N N . ASN A 1 94 ? 0.729 16.097 -14.194 1.00 86.31 94 ASN A N 1
ATOM 708 C CA . ASN A 1 94 ? 1.147 17.211 -15.059 1.00 86.31 94 ASN A CA 1
ATOM 709 C C . ASN A 1 94 ? 2.662 17.515 -15.019 1.00 86.31 94 ASN A C 1
ATOM 711 O O . ASN A 1 94 ? 3.084 18.664 -15.183 1.00 86.31 94 ASN A O 1
ATOM 715 N N . THR A 1 95 ? 3.499 16.504 -14.767 1.00 84.69 95 THR A N 1
ATOM 716 C CA . THR A 1 95 ? 4.965 16.659 -14.682 1.00 84.69 95 THR A CA 1
ATOM 717 C C . THR A 1 95 ? 5.652 16.858 -16.038 1.00 84.69 95 THR A C 1
ATOM 719 O O . THR A 1 95 ? 6.869 17.051 -16.094 1.00 84.69 95 THR A O 1
ATOM 722 N N . GLY A 1 96 ? 4.887 16.869 -17.128 1.00 77.50 96 GLY A N 1
ATOM 723 C CA . GLY A 1 96 ? 5.343 17.088 -18.489 1.00 77.50 96 GLY A CA 1
ATOM 724 C C . GLY A 1 96 ? 5.136 15.854 -19.367 1.00 77.50 96 GLY A C 1
ATOM 725 O O . GLY A 1 96 ? 5.130 14.721 -18.876 1.00 77.50 96 GLY A O 1
ATOM 726 N N . PRO A 1 97 ? 5.012 16.054 -20.691 1.00 69.75 97 PRO A N 1
ATOM 727 C CA . PRO A 1 97 ? 4.675 14.977 -21.603 1.00 69.75 97 PRO A CA 1
ATOM 728 C C . PRO A 1 97 ? 5.745 13.888 -21.586 1.00 69.75 97 PRO A C 1
ATOM 730 O O . PRO A 1 97 ? 6.950 14.162 -21.518 1.00 69.75 97 PRO A O 1
ATOM 733 N N . ARG A 1 98 ? 5.293 12.641 -21.750 1.00 67.56 98 ARG A N 1
ATOM 734 C CA . ARG A 1 98 ? 6.156 11.495 -22.043 1.00 67.56 98 ARG A CA 1
ATOM 735 C C . ARG A 1 98 ? 7.167 11.874 -23.126 1.00 67.56 98 ARG A C 1
ATOM 737 O O . ARG A 1 98 ? 6.784 12.290 -24.221 1.00 67.56 98 ARG A O 1
ATOM 744 N N . LYS A 1 99 ? 8.461 11.663 -22.865 1.00 63.25 99 LYS A N 1
ATOM 745 C CA . LYS A 1 99 ? 9.476 11.780 -23.919 1.00 63.25 99 LYS A CA 1
ATOM 746 C C . LYS A 1 99 ? 9.206 10.718 -24.986 1.00 63.25 99 LYS A C 1
ATOM 748 O O . LYS A 1 99 ? 9.309 9.520 -24.726 1.00 63.25 99 LYS A O 1
ATOM 753 N N . THR A 1 100 ? 8.832 11.161 -26.182 1.00 58.00 100 THR A N 1
ATOM 754 C CA . THR A 1 100 ? 8.652 10.296 -27.351 1.00 58.00 100 THR A CA 1
ATOM 755 C C . THR A 1 100 ? 10.011 10.030 -27.998 1.00 58.00 100 THR A C 1
ATOM 757 O O . THR A 1 100 ? 10.701 10.971 -28.389 1.00 58.00 100 THR A O 1
ATOM 760 N N . GLY A 1 101 ? 10.386 8.754 -28.117 1.00 54.41 101 GLY A N 1
ATOM 761 C CA . GLY A 1 101 ? 11.716 8.326 -28.566 1.00 54.41 101 GLY A CA 1
ATOM 762 C C . GLY A 1 101 ? 12.696 8.127 -27.401 1.00 54.41 101 GLY A C 1
ATOM 763 O O . GLY A 1 101 ? 12.694 8.882 -26.434 1.00 54.41 101 GLY A O 1
ATOM 764 N N . GLY A 1 102 ? 13.520 7.076 -27.474 1.00 60.06 102 GLY A N 1
ATOM 765 C CA . GLY A 1 102 ? 14.557 6.787 -26.470 1.00 60.06 102 GLY A CA 1
ATOM 766 C C . GLY A 1 102 ? 14.189 5.791 -25.361 1.00 60.06 102 GLY A C 1
ATOM 767 O O . GLY A 1 102 ? 14.952 5.663 -24.413 1.00 60.06 102 GLY A O 1
ATOM 768 N N . GLY A 1 103 ? 13.064 5.069 -25.462 1.00 64.19 103 GLY A N 1
ATOM 769 C CA . GLY A 1 103 ? 12.781 3.933 -24.569 1.00 64.19 103 GLY A CA 1
ATOM 770 C C . GLY A 1 103 ? 12.477 4.297 -23.110 1.00 64.19 103 GLY A C 1
ATOM 771 O O . GLY A 1 103 ? 12.784 3.513 -22.219 1.00 64.19 103 GLY A O 1
ATOM 772 N N . TRP A 1 104 ? 11.891 5.472 -22.844 1.00 70.94 104 TRP A N 1
ATOM 773 C CA . TRP A 1 104 ? 11.488 5.857 -21.486 1.00 70.94 104 TRP A CA 1
ATOM 774 C C . TRP A 1 104 ? 10.485 4.850 -20.901 1.00 70.94 104 TRP A C 1
ATOM 776 O O . TRP A 1 104 ? 9.379 4.696 -21.426 1.00 70.94 104 TRP A O 1
ATOM 786 N N . GLY A 1 105 ? 10.910 4.159 -19.838 1.00 77.12 105 GLY A N 1
ATOM 787 C CA . GLY A 1 105 ? 10.182 3.064 -19.194 1.00 77.12 105 GLY A CA 1
ATOM 788 C C . GLY A 1 105 ? 9.481 3.435 -17.888 1.00 77.12 105 GLY A C 1
ATOM 789 O O . GLY A 1 105 ? 8.995 2.526 -17.230 1.00 77.12 105 GLY A O 1
ATOM 790 N N . GLY A 1 106 ? 9.451 4.721 -17.515 1.00 84.19 106 GLY A N 1
ATOM 791 C CA . GLY A 1 106 ? 8.877 5.241 -16.266 1.00 84.19 106 GLY A CA 1
ATOM 792 C C . GLY A 1 106 ? 9.817 6.206 -15.535 1.00 84.19 106 GLY A C 1
ATOM 793 O O . GLY A 1 106 ? 10.906 6.518 -16.022 1.00 84.19 106 GLY A O 1
ATOM 794 N N . TYR A 1 107 ? 9.406 6.703 -14.365 1.00 89.62 107 TYR A N 1
ATOM 795 C CA . TYR A 1 107 ? 10.188 7.688 -13.606 1.00 89.62 107 TYR A CA 1
ATOM 796 C C . TYR A 1 107 ? 11.299 7.062 -12.750 1.00 89.62 107 TYR A C 1
ATOM 798 O O . TYR A 1 107 ? 12.202 7.786 -12.333 1.00 89.62 107 TYR A O 1
ATOM 806 N N . CYS A 1 108 ? 11.242 5.755 -12.468 1.00 89.25 108 CYS A N 1
ATOM 807 C CA . CYS A 1 108 ? 12.179 5.095 -11.559 1.00 89.25 108 CYS A CA 1
ATOM 808 C C . CYS A 1 108 ? 13.598 4.970 -12.158 1.00 89.25 108 CYS A C 1
ATOM 810 O O . CYS A 1 108 ? 13.768 4.318 -13.195 1.00 89.25 108 CYS A O 1
ATOM 812 N N . PRO A 1 109 ? 14.638 5.521 -11.497 1.00 86.06 109 PRO A N 1
ATOM 813 C CA . PRO A 1 109 ? 16.020 5.400 -11.945 1.00 86.06 109 PRO A CA 1
ATOM 814 C C . PRO A 1 109 ? 16.643 4.088 -11.434 1.00 86.06 109 PRO A C 1
ATOM 816 O O . PRO A 1 109 ? 17.171 4.014 -10.320 1.00 86.06 109 PRO A O 1
ATOM 819 N N . HIS A 1 110 ? 16.588 3.027 -12.242 1.00 83.81 110 HIS A N 1
ATOM 820 C CA . HIS A 1 110 ? 17.250 1.754 -11.936 1.00 83.81 110 HIS A CA 1
ATOM 821 C C . HIS A 1 110 ? 18.733 1.776 -12.322 1.00 83.81 110 HIS A C 1
ATOM 823 O O . HIS A 1 110 ? 19.095 2.191 -13.418 1.00 83.81 110 HIS A O 1
ATOM 829 N N . GLY A 1 111 ? 19.598 1.271 -11.436 1.00 80.38 111 GLY A N 1
ATOM 830 C CA . GLY A 1 111 ? 21.043 1.201 -11.693 1.00 80.38 111 GLY A CA 1
ATOM 831 C C . GLY A 1 111 ? 21.771 2.548 -11.609 1.00 80.38 111 GLY A C 1
ATOM 832 O O . GLY A 1 111 ? 22.933 2.636 -11.995 1.00 80.38 111 GLY A O 1
ATOM 833 N N . GLU A 1 112 ? 21.115 3.584 -11.082 1.00 84.88 112 GLU A N 1
ATOM 834 C CA . GLU A 1 112 ? 21.672 4.929 -10.935 1.00 84.88 112 GLU A CA 1
ATOM 835 C C . GLU A 1 112 ? 21.896 5.308 -9.464 1.00 84.88 112 GLU A C 1
ATOM 837 O O . GLU A 1 112 ? 21.257 4.782 -8.550 1.00 84.88 112 GLU A O 1
ATOM 842 N N . LEU A 1 113 ? 22.756 6.306 -9.226 1.00 89.12 113 LEU A N 1
ATOM 843 C CA . LEU A 1 113 ? 23.028 6.845 -7.884 1.00 89.12 113 LEU A CA 1
ATOM 844 C C . LEU A 1 113 ? 21.787 7.463 -7.213 1.00 89.12 113 LEU A C 1
ATOM 846 O O . LEU A 1 113 ? 21.742 7.579 -5.990 1.00 89.12 113 LEU A O 1
ATOM 850 N N . LEU A 1 114 ? 20.779 7.843 -8.004 1.00 89.94 114 LEU A N 1
ATOM 851 C CA . LEU A 1 114 ? 19.525 8.420 -7.520 1.00 89.94 114 LEU A CA 1
ATOM 852 C C . LEU A 1 114 ? 18.522 7.376 -7.020 1.00 89.94 114 LEU A C 1
ATOM 854 O O . LEU A 1 114 ? 17.491 7.761 -6.476 1.00 89.94 114 LEU A O 1
ATOM 858 N N . PHE A 1 115 ? 18.806 6.075 -7.157 1.00 87.00 115 PHE A N 1
ATOM 859 C CA . PHE A 1 115 ? 17.864 5.011 -6.804 1.00 87.00 115 PHE A CA 1
ATOM 860 C C . PHE A 1 115 ? 17.265 5.202 -5.400 1.00 87.00 115 PHE A C 1
ATOM 862 O O . PHE A 1 115 ? 16.049 5.307 -5.246 1.00 87.00 115 PHE A O 1
ATOM 869 N N . LEU A 1 116 ? 18.101 5.324 -4.364 1.00 88.38 116 LEU A N 1
ATOM 870 C CA . LEU A 1 116 ? 17.617 5.439 -2.982 1.00 88.38 116 LEU A CA 1
ATOM 871 C C . LEU A 1 116 ? 16.896 6.765 -2.712 1.00 88.38 116 LEU A C 1
ATOM 873 O O . LEU A 1 116 ? 15.867 6.789 -2.031 1.00 88.38 116 LEU A O 1
ATOM 877 N N . THR A 1 117 ? 17.430 7.873 -3.226 1.00 93.19 117 THR A N 1
ATOM 878 C CA . THR A 1 117 ? 16.865 9.206 -2.990 1.00 93.19 117 THR A CA 1
ATOM 879 C C . THR A 1 117 ? 15.571 9.435 -3.759 1.00 93.19 117 THR A C 1
ATOM 881 O O . THR A 1 117 ? 14.757 10.223 -3.291 1.00 93.19 117 THR A O 1
ATOM 884 N N . TRP A 1 118 ? 15.340 8.722 -4.865 1.00 93.94 118 TRP A N 1
ATOM 885 C CA . TRP A 1 118 ? 14.088 8.734 -5.621 1.00 93.94 118 TRP A CA 1
ATOM 886 C C . TRP A 1 118 ? 13.003 7.855 -4.979 1.00 93.94 118 TRP A C 1
ATOM 888 O O . TRP A 1 118 ? 11.857 8.280 -4.838 1.00 93.94 118 TRP A O 1
ATOM 898 N N . HIS A 1 119 ? 13.358 6.659 -4.494 1.00 94.56 119 HIS A N 1
ATOM 899 C CA . HIS A 1 119 ? 12.384 5.762 -3.853 1.00 94.56 119 HIS A CA 1
ATOM 900 C C . HIS A 1 119 ? 11.850 6.311 -2.531 1.00 94.56 119 HIS A C 1
ATOM 902 O O . HIS A 1 119 ? 10.715 6.029 -2.150 1.00 94.56 119 HIS A O 1
ATOM 908 N N . ARG A 1 120 ? 12.650 7.107 -1.812 1.00 94.75 120 ARG A N 1
ATOM 909 C CA . ARG A 1 120 ? 12.231 7.697 -0.537 1.00 94.75 120 ARG A CA 1
ATOM 910 C C . ARG A 1 120 ? 10.972 8.575 -0.675 1.00 94.75 120 ARG A C 1
ATOM 912 O O . ARG A 1 120 ? 10.004 8.264 0.016 1.00 94.75 120 ARG A O 1
ATOM 919 N N . PRO A 1 121 ? 10.925 9.627 -1.517 1.00 95.75 121 PRO A N 1
ATOM 920 C CA . PRO A 1 121 ? 9.711 10.411 -1.729 1.00 95.75 121 PRO A CA 1
ATOM 921 C C . PRO A 1 121 ? 8.594 9.603 -2.401 1.00 95.75 121 PRO A C 1
ATOM 923 O O . PRO A 1 121 ? 7.432 9.851 -2.100 1.00 95.75 121 PRO A O 1
ATOM 926 N N . TYR A 1 122 ? 8.915 8.598 -3.223 1.00 96.50 122 TYR A N 1
ATOM 927 C CA . TYR A 1 122 ? 7.906 7.715 -3.813 1.00 96.50 122 TYR A CA 1
ATOM 928 C C . TYR A 1 122 ? 7.127 6.916 -2.748 1.00 96.50 122 TYR A C 1
ATOM 930 O O . TYR A 1 122 ? 5.897 6.942 -2.710 1.00 96.50 122 TYR A O 1
ATOM 938 N N . VAL A 1 123 ? 7.832 6.296 -1.795 1.00 97.06 123 VAL A N 1
ATOM 939 C CA . VAL A 1 123 ? 7.201 5.609 -0.653 1.00 97.06 123 VAL A CA 1
ATOM 940 C C . VAL A 1 123 ? 6.474 6.595 0.268 1.00 97.06 123 VAL A C 1
ATOM 942 O O . VAL A 1 123 ? 5.446 6.252 0.847 1.00 97.06 123 VAL A O 1
ATOM 945 N N . VAL A 1 124 ? 6.980 7.825 0.417 1.00 97.31 124 VAL A N 1
ATOM 946 C CA . VAL A 1 124 ? 6.310 8.872 1.211 1.00 97.31 124 VAL A CA 1
ATOM 947 C C . VAL A 1 124 ? 4.992 9.313 0.568 1.00 97.31 124 VAL A C 1
ATOM 949 O O . VAL A 1 124 ? 4.021 9.492 1.296 1.00 97.31 124 VAL A O 1
ATOM 952 N N . LEU A 1 125 ? 4.924 9.441 -0.761 1.00 97.75 125 LEU A N 1
ATOM 953 C CA . LEU A 1 125 ? 3.677 9.702 -1.488 1.00 97.75 125 LEU A CA 1
ATOM 954 C C . LEU A 1 125 ? 2.652 8.592 -1.228 1.00 97.75 125 LEU A C 1
ATOM 956 O O . LEU A 1 125 ? 1.526 8.880 -0.823 1.00 97.75 125 LEU A O 1
ATOM 960 N N . PHE A 1 126 ? 3.059 7.331 -1.398 1.00 98.44 126 PHE A N 1
ATOM 961 C CA . PHE A 1 126 ? 2.189 6.186 -1.133 1.00 98.44 126 PHE A CA 1
ATOM 962 C C . PHE A 1 126 ? 1.653 6.202 0.307 1.00 98.44 126 PHE A C 1
ATOM 964 O O . PHE A 1 126 ? 0.449 6.109 0.533 1.00 98.44 126 PHE A O 1
ATOM 971 N N . GLU A 1 127 ? 2.540 6.383 1.288 1.00 98.50 127 GLU A N 1
ATOM 972 C CA . GLU A 1 127 ? 2.184 6.452 2.707 1.00 98.50 127 GLU A CA 1
ATOM 973 C C . GLU A 1 127 ? 1.256 7.634 3.030 1.00 98.50 127 GLU A C 1
ATOM 975 O O . GLU A 1 127 ? 0.320 7.482 3.816 1.00 98.50 127 GLU A O 1
ATOM 980 N N . GLN A 1 128 ? 1.484 8.800 2.420 1.00 98.25 128 GLN A N 1
ATOM 981 C CA . GLN A 1 128 ? 0.652 9.991 2.597 1.00 98.25 128 GLN A CA 1
ATOM 982 C C . GLN A 1 128 ? -0.791 9.727 2.158 1.00 98.25 128 GLN A C 1
ATOM 984 O O . GLN A 1 128 ? -1.723 10.026 2.907 1.00 98.25 128 GLN A O 1
ATOM 989 N N . VAL A 1 129 ? -0.978 9.138 0.975 1.00 98.38 129 VAL A N 1
ATOM 990 C CA . VAL A 1 129 ? -2.310 8.807 0.454 1.00 98.38 129 VAL A CA 1
ATOM 991 C C . VAL A 1 129 ? -2.956 7.695 1.279 1.00 98.38 129 VAL A C 1
ATOM 993 O O . VAL A 1 129 ? -4.106 7.836 1.695 1.00 98.38 129 VAL A O 1
ATOM 996 N N . LEU A 1 130 ? -2.213 6.635 1.603 1.00 98.75 130 LEU A N 1
ATOM 997 C CA . LEU A 1 130 ? -2.681 5.536 2.449 1.00 98.75 130 LEU A CA 1
ATOM 998 C C . LEU A 1 130 ? -3.238 6.051 3.784 1.00 98.75 130 LEU A C 1
ATOM 1000 O O . LEU A 1 130 ? -4.364 5.731 4.164 1.00 98.75 130 LEU A O 1
ATOM 1004 N N . VAL A 1 131 ? -2.480 6.892 4.492 1.00 98.56 131 VAL A N 1
ATOM 1005 C CA . VAL A 1 131 ? -2.912 7.417 5.793 1.00 98.56 131 VAL A CA 1
ATOM 1006 C C . VAL A 1 131 ? -4.042 8.437 5.649 1.00 98.56 131 VAL A C 1
ATOM 1008 O O . VAL A 1 131 ? -4.936 8.461 6.495 1.00 98.56 131 VAL A O 1
ATOM 1011 N N . LYS A 1 132 ? -4.075 9.233 4.572 1.00 98.38 132 LYS A N 1
ATOM 1012 C CA . LYS A 1 132 ? -5.227 10.095 4.257 1.00 98.38 132 LYS A CA 1
ATOM 1013 C C . LYS A 1 132 ? -6.516 9.267 4.175 1.00 98.38 132 LYS A C 1
ATOM 1015 O O . LYS A 1 132 ? -7.471 9.573 4.888 1.00 98.38 132 LYS A O 1
ATOM 1020 N N . ARG A 1 133 ? -6.518 8.172 3.403 1.00 98.62 133 ARG A N 1
ATOM 1021 C CA . ARG A 1 133 ? -7.678 7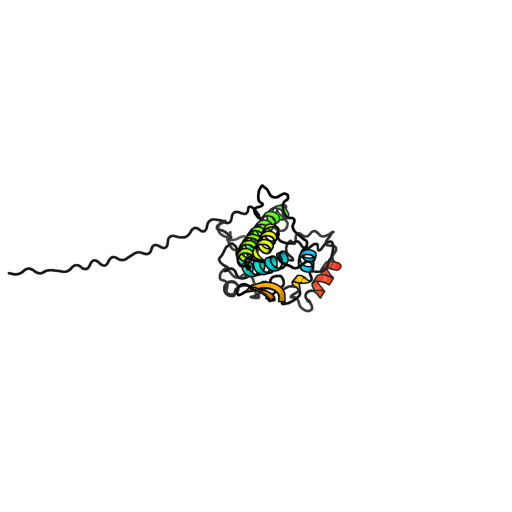.266 3.297 1.00 98.62 133 ARG A CA 1
ATOM 1022 C C . ARG A 1 133 ? -8.006 6.604 4.638 1.00 98.62 133 ARG A C 1
ATOM 1024 O O . ARG A 1 133 ? -9.172 6.547 5.016 1.00 98.62 133 ARG A O 1
ATOM 1031 N N . ALA A 1 134 ? -6.999 6.175 5.402 1.00 98.75 134 ALA A N 1
ATOM 1032 C CA . ALA A 1 134 ? -7.207 5.608 6.736 1.00 98.75 134 ALA A CA 1
ATOM 1033 C C . ALA A 1 134 ? -7.920 6.586 7.687 1.00 98.75 134 ALA A C 1
ATOM 1035 O O . ALA A 1 134 ? -8.855 6.190 8.379 1.00 98.75 134 ALA A O 1
ATOM 1036 N N . LYS A 1 135 ? -7.541 7.871 7.689 1.00 98.50 135 LYS A N 1
ATOM 1037 C CA . LYS A 1 135 ? -8.202 8.908 8.501 1.00 98.50 135 LYS A CA 1
ATOM 1038 C C . LYS A 1 135 ? -9.654 9.134 8.076 1.00 98.50 135 LYS A C 1
ATOM 1040 O O . LYS A 1 135 ? -10.534 9.212 8.929 1.00 98.50 135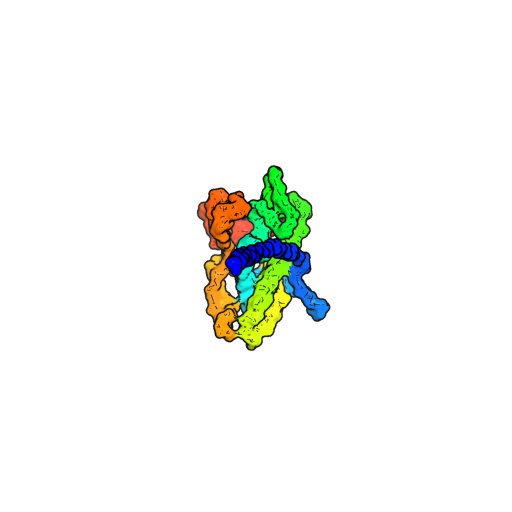 LYS A O 1
ATOM 1045 N N . GLU A 1 136 ? -9.927 9.179 6.772 1.00 98.31 136 GLU A N 1
ATOM 1046 C CA . GLU A 1 136 ? -11.295 9.283 6.240 1.00 98.31 136 GLU A CA 1
ATOM 1047 C C . GLU A 1 136 ? -12.164 8.082 6.647 1.00 98.31 136 GLU A C 1
ATOM 1049 O O . GLU A 1 136 ? -13.337 8.241 6.991 1.00 98.31 136 GLU A O 1
ATOM 1054 N N . ILE A 1 137 ? -11.594 6.875 6.628 1.00 98.50 137 ILE A N 1
ATOM 1055 C CA . ILE A 1 137 ? -12.275 5.638 7.026 1.00 98.50 137 ILE A CA 1
ATOM 1056 C C . ILE A 1 137 ? -12.514 5.613 8.538 1.00 98.50 137 ILE A C 1
ATOM 1058 O O . ILE A 1 137 ? -13.625 5.301 8.965 1.00 98.50 137 ILE A O 1
ATOM 1062 N N . ALA A 1 138 ? -11.528 6.008 9.348 1.00 98.44 138 ALA A N 1
ATOM 1063 C CA . ALA A 1 138 ? -11.644 6.073 10.804 1.00 98.44 138 ALA A CA 1
ATOM 1064 C C . ALA A 1 138 ? -12.841 6.924 11.257 1.00 98.44 138 ALA A C 1
ATOM 1066 O O . ALA A 1 138 ? -13.559 6.539 12.178 1.00 98.44 138 ALA A O 1
ATOM 1067 N N . MET A 1 139 ? -13.133 8.028 10.562 1.00 98.00 139 MET A N 1
ATOM 1068 C CA . MET A 1 139 ? -14.287 8.884 10.867 1.00 98.00 139 MET A CA 1
ATOM 1069 C C . MET A 1 139 ? -15.644 8.185 10.698 1.00 98.00 139 MET A C 1
ATOM 1071 O O . MET A 1 139 ? -16.617 8.576 11.345 1.00 98.00 139 MET A O 1
ATOM 1075 N N . LYS A 1 140 ? -15.717 7.137 9.868 1.00 96.69 140 LYS A N 1
ATOM 1076 C CA . LYS A 1 140 ? -16.943 6.365 9.611 1.00 96.69 140 LYS A CA 1
ATOM 1077 C C . LYS A 1 140 ? -17.254 5.358 10.719 1.00 96.69 140 LYS A C 1
ATOM 1079 O O . LYS A 1 140 ? -18.352 4.805 10.738 1.00 96.69 140 LYS A O 1
ATOM 1084 N N . TYR A 1 141 ? -16.322 5.126 11.645 1.00 97.88 141 TYR A N 1
ATOM 1085 C CA . TYR A 1 141 ? -16.564 4.244 12.780 1.00 97.88 141 TYR A CA 1
ATOM 1086 C C . TYR A 1 141 ? -17.620 4.823 13.742 1.00 97.88 141 TYR A C 1
ATOM 1088 O O . TYR A 1 141 ? -17.769 6.053 13.840 1.00 97.88 141 TYR A O 1
ATOM 1096 N N . PRO A 1 142 ? -18.377 3.956 14.451 1.00 97.75 142 PRO A N 1
ATOM 1097 C CA . PRO A 1 142 ? -19.357 4.385 15.449 1.00 97.75 142 PRO A CA 1
ATOM 1098 C C . PRO A 1 142 ? -18.702 5.240 16.531 1.00 97.75 142 PRO A C 1
ATOM 1100 O O . PRO A 1 142 ? -17.539 5.023 16.858 1.00 97.75 142 PRO A O 1
ATOM 1103 N N . GLU A 1 143 ? -19.441 6.194 17.097 1.00 97.06 143 GLU A N 1
ATOM 1104 C CA . GLU A 1 143 ? -18.899 7.196 18.029 1.00 97.06 143 GLU A CA 1
ATOM 1105 C C . GLU A 1 143 ? -18.140 6.582 19.212 1.00 97.06 143 GLU A C 1
ATOM 1107 O O . GLU A 1 143 ? -17.076 7.077 19.565 1.00 97.06 143 GLU A O 1
ATOM 1112 N N . GLU A 1 144 ? -18.623 5.457 19.738 1.00 97.25 144 GLU A N 1
ATOM 1113 C CA . GLU A 1 144 ? -17.979 4.709 20.824 1.00 97.25 144 GLU A CA 1
ATOM 1114 C C . GLU A 1 144 ? -16.562 4.216 20.475 1.00 97.25 144 GLU A C 1
ATOM 1116 O O . GLU A 1 144 ? -15.685 4.186 21.333 1.00 97.25 144 GLU A O 1
ATOM 1121 N N . HIS A 1 145 ? -16.308 3.856 19.213 1.00 97.69 145 HIS A N 1
ATOM 1122 C CA . HIS A 1 145 ? -15.027 3.290 18.767 1.00 97.69 145 HIS A CA 1
ATOM 1123 C C . HIS A 1 145 ? -14.188 4.267 17.942 1.00 97.69 145 HIS A C 1
ATOM 1125 O O . HIS A 1 145 ? -12.986 4.063 17.762 1.00 97.69 145 HIS A O 1
ATOM 1131 N N . ARG A 1 146 ? -14.803 5.337 17.430 1.00 98.00 146 ARG A N 1
ATOM 1132 C CA . ARG A 1 146 ? -14.164 6.319 16.553 1.00 98.00 146 ARG A CA 1
ATOM 1133 C C . ARG A 1 146 ? -12.878 6.906 17.151 1.00 98.00 146 ARG A C 1
ATOM 1135 O O . ARG A 1 146 ? -11.907 6.960 16.402 1.00 98.00 146 ARG A O 1
ATOM 1142 N N . PRO A 1 147 ? -12.796 7.286 18.446 1.00 98.38 147 PRO A N 1
ATOM 1143 C CA . PRO A 1 147 ? -11.552 7.805 19.019 1.00 98.38 147 PRO A CA 1
ATOM 1144 C C . PRO A 1 147 ? -10.372 6.837 18.870 1.00 98.38 147 PRO A C 1
ATOM 1146 O O . PRO A 1 147 ? -9.297 7.248 18.445 1.00 98.38 147 PRO A O 1
ATOM 1149 N N . THR A 1 148 ? -10.591 5.541 19.118 1.00 98.44 148 THR A N 1
ATOM 1150 C CA . THR A 1 148 ? -9.559 4.503 18.970 1.00 98.44 148 THR A CA 1
ATOM 1151 C C . THR A 1 148 ? -9.088 4.367 17.523 1.00 98.44 148 THR A C 1
ATOM 1153 O O . THR A 1 148 ? -7.895 4.218 17.266 1.00 98.44 148 THR A O 1
ATOM 1156 N N . TYR A 1 149 ? -10.009 4.437 16.559 1.00 98.56 149 TYR A N 1
ATOM 1157 C CA . TYR A 1 149 ? -9.660 4.361 15.140 1.00 98.56 149 TYR A CA 1
ATOM 1158 C C . TYR A 1 149 ? -8.987 5.642 14.629 1.00 98.56 149 TYR A C 1
ATOM 1160 O O . TYR A 1 149 ? -8.092 5.557 13.792 1.00 98.56 149 TYR A O 1
ATOM 1168 N N . ILE A 1 150 ? -9.351 6.818 15.147 1.00 98.12 150 ILE A N 1
ATOM 1169 C CA . ILE A 1 150 ? -8.648 8.074 14.845 1.00 98.12 150 ILE A CA 1
ATOM 1170 C C . ILE A 1 150 ? -7.201 7.997 15.341 1.00 98.12 150 ILE A C 1
ATOM 1172 O O . ILE A 1 150 ? -6.280 8.236 14.564 1.00 98.12 150 ILE A O 1
ATOM 1176 N N . GLU A 1 151 ? -6.985 7.585 16.593 1.00 96.88 151 GLU A N 1
ATOM 1177 C CA . GLU A 1 151 ? -5.639 7.432 17.159 1.00 96.88 151 GLU A CA 1
ATOM 1178 C C . GLU A 1 151 ? -4.804 6.409 16.371 1.00 96.88 151 GLU A C 1
ATOM 1180 O O . GLU A 1 151 ? -3.624 6.635 16.070 1.00 96.88 151 GLU A O 1
ATOM 1185 N N . ALA A 1 152 ? -5.428 5.299 15.966 1.00 98.12 152 ALA A N 1
ATOM 1186 C CA . ALA A 1 152 ? -4.805 4.307 15.104 1.00 98.12 152 ALA A CA 1
ATOM 1187 C C . ALA A 1 152 ? -4.411 4.892 13.738 1.00 98.12 152 ALA A C 1
ATOM 1189 O O . ALA A 1 152 ? -3.293 4.654 13.288 1.00 98.12 152 ALA A O 1
ATOM 1190 N N . ALA A 1 153 ? -5.277 5.685 13.099 1.00 98.00 153 ALA A N 1
ATOM 1191 C CA . ALA A 1 153 ? -4.984 6.340 11.824 1.00 98.00 153 ALA A CA 1
ATOM 1192 C C . ALA A 1 153 ? -3.867 7.392 11.941 1.00 98.00 153 ALA A C 1
ATOM 1194 O O . ALA A 1 153 ? -3.011 7.485 11.064 1.00 98.00 153 ALA A O 1
ATOM 1195 N N . ASP A 1 154 ? -3.841 8.173 13.023 1.00 95.81 154 ASP A N 1
ATOM 1196 C CA . ASP A 1 154 ? -2.823 9.207 13.253 1.00 95.81 154 ASP A CA 1
ATOM 1197 C C . ASP A 1 154 ? -1.419 8.613 13.450 1.00 95.81 154 ASP A C 1
ATOM 1199 O O . ASP A 1 154 ? -0.412 9.164 12.978 1.00 95.81 154 ASP A O 1
ATOM 1203 N N . SER A 1 155 ? -1.357 7.450 14.096 1.00 96.25 155 SER A N 1
ATOM 1204 C CA . SER A 1 155 ? -0.124 6.696 14.331 1.00 96.25 155 SER A CA 1
ATOM 1205 C C . SER A 1 155 ? 0.228 5.702 13.214 1.00 96.25 155 SER A C 1
ATOM 1207 O O . SER A 1 155 ? 1.339 5.169 13.212 1.00 96.25 155 SER A O 1
ATOM 1209 N N . LEU A 1 156 ? -0.662 5.471 12.242 1.00 98.06 156 LEU A N 1
ATOM 1210 C CA . LEU A 1 156 ? -0.424 4.552 11.128 1.00 98.06 156 LEU A CA 1
ATOM 1211 C C . LEU A 1 156 ? 0.671 5.082 10.199 1.00 98.06 156 LEU A C 1
ATOM 1213 O O . LEU A 1 156 ? 0.702 6.257 9.834 1.00 98.06 156 LEU A O 1
ATOM 1217 N N . ARG A 1 157 ? 1.560 4.191 9.776 1.00 98.12 157 ARG A N 1
ATOM 1218 C CA . ARG A 1 157 ? 2.576 4.413 8.745 1.00 98.12 157 ARG A CA 1
ATOM 1219 C C . ARG A 1 157 ? 2.613 3.189 7.837 1.00 98.12 157 ARG A C 1
ATOM 1221 O O . ARG A 1 157 ? 2.234 2.105 8.281 1.00 98.12 157 ARG A O 1
ATOM 1228 N N . SER A 1 158 ? 3.047 3.350 6.587 1.00 97.38 158 SER A N 1
ATOM 1229 C CA . SER A 1 158 ? 3.155 2.213 5.669 1.00 97.38 158 SER A CA 1
ATOM 1230 C C . SER A 1 158 ? 4.145 1.212 6.266 1.00 97.38 158 SER A C 1
ATOM 1232 O O . SER A 1 158 ? 5.274 1.607 6.581 1.00 97.38 158 SER A O 1
ATOM 1234 N N . PRO A 1 159 ? 3.760 -0.059 6.459 1.00 98.00 159 PRO A N 1
ATOM 1235 C CA . PRO A 1 159 ? 4.655 -1.017 7.073 1.00 98.00 159 PRO A CA 1
ATOM 1236 C C . PRO A 1 159 ? 5.823 -1.344 6.136 1.00 98.00 159 PRO A C 1
ATOM 1238 O O . PRO A 1 159 ? 5.750 -1.140 4.922 1.00 98.00 159 PRO A O 1
ATOM 1241 N N . PHE A 1 160 ? 6.908 -1.860 6.706 1.00 96.88 160 PHE A N 1
ATOM 1242 C CA . PHE A 1 160 ? 8.029 -2.424 5.953 1.00 96.88 160 PHE A CA 1
ATOM 1243 C C . PHE A 1 160 ? 8.066 -3.945 6.117 1.00 96.88 160 PHE A C 1
ATOM 1245 O O . PHE A 1 160 ? 7.493 -4.483 7.059 1.00 96.88 160 PHE A O 1
ATOM 1252 N N . TRP A 1 161 ? 8.760 -4.646 5.222 1.00 94.81 161 TRP A N 1
ATOM 1253 C CA . TRP A 1 161 ? 9.055 -6.070 5.387 1.00 94.81 161 TRP A CA 1
ATOM 1254 C C . TRP A 1 161 ? 10.545 -6.284 5.566 1.00 94.81 161 TRP A C 1
ATOM 1256 O O . TRP A 1 161 ? 11.346 -5.937 4.697 1.00 94.81 161 TRP A O 1
ATOM 1266 N N . ASP A 1 162 ? 10.894 -6.854 6.715 1.00 92.69 162 ASP A N 1
ATOM 1267 C CA . ASP A 1 162 ? 12.265 -7.201 7.060 1.00 92.69 162 ASP A CA 1
ATOM 1268 C C . ASP A 1 162 ? 12.656 -8.573 6.496 1.00 92.69 162 ASP A C 1
ATOM 1270 O O . ASP A 1 162 ? 12.823 -9.556 7.219 1.00 92.69 162 ASP A O 1
ATOM 1274 N N . TRP A 1 163 ? 12.806 -8.635 5.174 1.00 89.19 163 TRP A N 1
ATOM 1275 C CA . TRP A 1 163 ? 13.239 -9.843 4.465 1.00 89.19 163 TRP A CA 1
ATOM 1276 C C . TRP A 1 163 ? 14.624 -10.343 4.912 1.00 89.19 163 TRP A C 1
ATOM 1278 O O . TRP A 1 163 ? 14.980 -11.497 4.676 1.00 89.19 163 TRP A O 1
ATOM 1288 N N . ALA A 1 164 ? 15.438 -9.475 5.526 1.00 85.31 164 ALA A N 1
ATOM 1289 C CA . ALA A 1 164 ? 16.782 -9.812 5.983 1.00 85.31 164 ALA A CA 1
ATOM 1290 C C . ALA A 1 164 ? 16.786 -10.503 7.358 1.00 85.31 164 ALA A C 1
ATOM 1292 O O . ALA A 1 164 ? 17.776 -11.171 7.690 1.00 85.31 164 ALA A O 1
ATOM 1293 N N . MET A 1 165 ? 15.713 -10.328 8.136 1.00 88.06 165 MET A N 1
ATOM 1294 C CA . MET A 1 165 ? 15.462 -11.015 9.403 1.00 88.06 165 MET A CA 1
ATOM 1295 C C . MET A 1 165 ? 14.774 -12.365 9.183 1.00 88.06 165 MET A C 1
ATOM 1297 O O . MET A 1 165 ? 15.246 -13.375 9.702 1.00 88.06 165 MET A O 1
ATOM 1301 N N . ASP A 1 166 ? 13.699 -12.390 8.392 1.00 87.81 166 ASP A N 1
ATOM 1302 C CA . ASP A 1 166 ? 13.005 -13.611 7.981 1.00 87.81 166 ASP A CA 1
ATOM 1303 C C . ASP A 1 166 ? 12.852 -13.614 6.459 1.00 87.81 166 ASP A C 1
ATOM 1305 O O . ASP A 1 166 ? 12.136 -12.796 5.884 1.00 87.81 166 ASP A O 1
ATOM 1309 N N . GLY A 1 167 ? 13.530 -14.561 5.806 1.00 86.00 167 GLY A N 1
ATOM 1310 C CA . GLY A 1 167 ? 13.486 -14.732 4.354 1.00 86.00 167 GLY A CA 1
ATOM 1311 C C . GLY A 1 167 ? 12.155 -15.280 3.836 1.00 86.00 167 GLY A C 1
ATOM 1312 O O . GLY A 1 167 ? 12.058 -15.612 2.661 1.00 86.00 167 GLY A O 1
ATOM 1313 N N . ARG A 1 168 ? 11.136 -15.437 4.683 1.00 92.19 168 ARG A N 1
ATOM 1314 C CA . ARG A 1 168 ? 9.783 -15.775 4.242 1.00 92.19 168 ARG A CA 1
ATOM 1315 C C . ARG A 1 168 ? 9.001 -14.517 3.897 1.00 92.19 168 ARG A C 1
ATOM 1317 O O . ARG A 1 168 ? 9.110 -13.483 4.557 1.00 92.19 168 ARG A O 1
ATOM 1324 N N . VAL A 1 169 ? 8.177 -14.618 2.862 1.00 94.88 169 VAL A N 1
ATOM 1325 C CA . VAL A 1 169 ? 7.183 -13.589 2.562 1.00 94.88 169 VAL A CA 1
ATOM 1326 C C . VAL A 1 169 ? 6.186 -13.475 3.723 1.00 94.88 169 VAL A C 1
ATOM 1328 O O . VAL A 1 169 ? 5.908 -14.482 4.375 1.00 94.88 169 VAL A O 1
ATOM 1331 N N . PRO A 1 170 ? 5.624 -12.286 4.001 1.00 96.38 170 PRO A N 1
ATOM 1332 C CA . PRO A 1 170 ? 4.682 -12.133 5.104 1.00 96.38 170 PRO A CA 1
ATOM 1333 C C . PRO A 1 170 ? 3.418 -12.973 4.905 1.00 96.38 170 PRO A C 1
ATOM 1335 O O . PRO A 1 170 ? 2.785 -12.895 3.850 1.00 96.38 170 PRO A O 1
ATOM 1338 N N . ASP A 1 171 ? 2.989 -13.695 5.940 1.00 97.44 171 ASP A N 1
ATOM 1339 C CA . ASP A 1 171 ? 1.794 -14.554 5.889 1.00 97.44 171 ASP A CA 1
ATOM 1340 C C . ASP A 1 171 ? 0.525 -13.791 5.475 1.00 97.44 171 ASP A C 1
ATOM 1342 O O . ASP A 1 171 ? -0.352 -14.342 4.810 1.00 97.44 171 ASP A O 1
ATOM 1346 N N . SER A 1 172 ? 0.445 -12.495 5.792 1.00 97.88 172 SER A N 1
ATOM 1347 C CA . SER A 1 172 ? -0.670 -11.619 5.413 1.00 97.88 172 SER A CA 1
ATOM 1348 C C . SER A 1 172 ? -0.860 -11.444 3.907 1.00 97.88 172 SER A C 1
ATOM 1350 O O . SER A 1 172 ? -1.903 -10.962 3.477 1.00 97.88 172 SER A O 1
ATOM 1352 N N . THR A 1 173 ? 0.110 -11.835 3.085 1.00 97.44 173 THR A N 1
ATOM 1353 C CA . THR A 1 173 ? 0.053 -11.697 1.622 1.00 97.44 173 THR A CA 1
ATOM 1354 C C . THR A 1 173 ? -0.449 -12.947 0.895 1.00 97.44 173 THR A C 1
ATOM 1356 O O . THR A 1 173 ? -0.722 -12.909 -0.304 1.00 97.44 173 THR A O 1
ATOM 1359 N N . VAL A 1 174 ? -0.559 -14.070 1.606 1.00 96.75 174 VAL A N 1
ATOM 1360 C CA . VAL A 1 174 ? -0.889 -15.387 1.049 1.00 96.75 174 VAL A CA 1
ATOM 1361 C C . VAL A 1 174 ? -2.401 -15.632 0.902 1.00 96.75 174 VAL A C 1
ATOM 1363 O O . VAL A 1 174 ? -2.841 -16.060 -0.181 1.00 96.75 174 VAL A O 1
ATOM 1366 N N . PRO A 1 175 ? -3.236 -15.403 1.939 1.00 97.62 175 PRO A N 1
ATOM 1367 C CA . PRO A 1 175 ? -4.635 -15.806 1.889 1.00 97.62 175 PRO A CA 1
ATOM 1368 C C . PRO A 1 175 ? -5.416 -14.948 0.894 1.00 97.62 175 PRO A C 1
ATOM 1370 O O . PRO A 1 175 ? -5.093 -13.783 0.667 1.00 97.62 175 PRO A O 1
ATOM 1373 N N . GLN A 1 176 ? -6.452 -15.535 0.286 1.00 97.06 176 GLN A N 1
ATOM 1374 C CA . GLN A 1 176 ? -7.329 -14.809 -0.639 1.00 97.06 176 GLN A CA 1
ATOM 1375 C C . GLN A 1 176 ? -8.078 -13.675 0.060 1.00 97.06 176 GLN A C 1
ATOM 1377 O O . GLN A 1 176 ? -8.247 -12.601 -0.506 1.00 97.06 176 GLN A O 1
ATOM 1382 N N . THR A 1 177 ? -8.475 -13.913 1.305 1.00 98.50 177 THR A N 1
ATOM 1383 C CA . THR A 1 177 ? -9.195 -12.956 2.132 1.00 98.50 177 THR A CA 1
ATOM 1384 C C . THR A 1 177 ? -8.487 -12.756 3.463 1.00 98.50 177 THR A C 1
ATOM 1386 O O . THR A 1 177 ? -7.823 -13.661 3.970 1.00 98.50 177 THR A O 1
ATOM 1389 N N . LEU A 1 178 ? -8.666 -11.581 4.053 1.00 98.38 178 LEU A N 1
ATOM 1390 C CA . LEU A 1 178 ? -8.228 -11.261 5.407 1.00 98.38 178 LEU A CA 1
ATOM 1391 C C . LEU A 1 178 ? -9.445 -10.971 6.279 1.00 98.38 178 LEU A C 1
ATOM 1393 O O . LEU A 1 178 ? -10.385 -10.314 5.837 1.00 98.38 178 LEU A O 1
ATOM 1397 N N . LYS A 1 179 ? -9.410 -11.428 7.531 1.00 98.31 179 LYS A N 1
ATOM 1398 C CA . LYS A 1 179 ? -10.427 -11.082 8.522 1.00 98.31 179 LYS A CA 1
ATOM 1399 C C . LYS A 1 179 ? -10.038 -9.779 9.215 1.00 98.31 179 LYS A C 1
ATOM 1401 O O . LYS A 1 179 ? -8.988 -9.727 9.851 1.00 98.31 179 LYS A O 1
ATOM 1406 N N . ILE A 1 180 ? -10.883 -8.759 9.105 1.00 98.56 180 ILE A N 1
ATOM 1407 C CA . ILE A 1 180 ? -10.697 -7.445 9.741 1.00 98.56 180 ILE A CA 1
ATOM 1408 C C . ILE A 1 180 ? -11.997 -6.959 10.389 1.00 98.56 180 ILE A C 1
ATOM 1410 O O . ILE A 1 180 ? -13.079 -7.468 10.084 1.00 98.56 180 ILE A O 1
ATOM 1414 N N . THR A 1 181 ? -11.911 -5.959 11.263 1.00 98.44 181 THR A N 1
ATOM 1415 C CA . THR A 1 181 ? -13.086 -5.294 11.846 1.00 98.44 181 THR A CA 1
ATOM 1416 C C . THR A 1 181 ? -13.447 -4.045 11.051 1.00 98.44 181 THR A C 1
ATOM 1418 O O . THR A 1 181 ? -12.665 -3.102 10.974 1.00 98.44 181 THR A O 1
ATOM 1421 N N . VAL A 1 182 ? -14.661 -3.994 10.502 1.00 97.88 182 VAL A N 1
ATOM 1422 C CA . VAL A 1 182 ? -15.174 -2.848 9.733 1.00 97.88 182 VAL A CA 1
ATOM 1423 C C . VAL A 1 182 ? -16.348 -2.174 10.439 1.00 97.88 182 VAL A C 1
ATOM 1425 O O . VAL A 1 182 ? -17.045 -2.797 11.241 1.00 97.88 182 VAL A O 1
ATOM 1428 N N . ALA A 1 183 ? -16.589 -0.905 10.116 1.00 96.38 183 ALA A N 1
ATOM 1429 C CA . ALA A 1 183 ? -17.803 -0.197 10.503 1.00 96.38 183 ALA A CA 1
ATOM 1430 C C . ALA A 1 183 ? -18.885 -0.368 9.427 1.00 96.38 183 ALA A C 1
ATOM 1432 O O . ALA A 1 183 ? -18.764 0.167 8.327 1.00 96.38 183 ALA A O 1
ATOM 1433 N N . GLU A 1 184 ? -19.957 -1.092 9.743 1.00 92.81 184 GLU A N 1
ATOM 1434 C CA . GLU A 1 184 ? -21.079 -1.335 8.830 1.00 92.81 184 GLU A CA 1
ATOM 1435 C C . GLU A 1 184 ? -22.394 -1.114 9.586 1.00 92.81 184 GLU A C 1
ATOM 1437 O O . GLU A 1 184 ? -22.576 -1.607 10.699 1.00 92.81 184 GLU A O 1
ATOM 1442 N N . ASN A 1 185 ? -23.302 -0.315 9.016 1.00 90.94 185 ASN A N 1
ATOM 1443 C CA . ASN A 1 185 ? -24.600 0.017 9.625 1.00 90.94 185 ASN A CA 1
ATOM 1444 C C . ASN A 1 185 ? -24.502 0.524 11.082 1.00 90.94 185 ASN A C 1
ATOM 1446 O O . ASN A 1 185 ? -25.335 0.196 11.927 1.00 90.94 185 ASN A O 1
ATOM 1450 N N . GLY A 1 186 ? -23.461 1.308 11.385 1.00 89.75 186 GLY A N 1
ATOM 1451 C CA . GLY A 1 186 ? -23.238 1.877 12.716 1.00 89.75 186 GLY A CA 1
ATOM 1452 C C . GLY A 1 186 ? -22.736 0.884 13.769 1.00 89.75 186 GLY A C 1
ATOM 1453 O O . GLY A 1 186 ? -22.775 1.206 14.953 1.00 89.75 186 GLY A O 1
ATOM 1454 N N . LYS A 1 187 ? -22.254 -0.302 13.374 1.00 94.12 187 LYS A N 1
ATOM 1455 C CA . LYS A 1 187 ? -21.698 -1.315 14.284 1.00 94.12 187 LYS A CA 1
ATOM 1456 C C . LYS A 1 187 ? -20.350 -1.833 13.797 1.00 94.12 187 LYS A C 1
ATOM 1458 O O . LYS A 1 187 ? -20.058 -1.795 12.602 1.00 94.12 187 LYS A O 1
ATOM 1463 N N . LEU A 1 188 ? -19.548 -2.351 14.728 1.00 96.62 188 LEU A N 1
ATOM 1464 C CA . LEU A 1 188 ? -18.366 -3.136 14.385 1.00 96.62 188 LEU A CA 1
ATOM 1465 C C . LEU A 1 188 ? -18.784 -4.522 13.913 1.00 96.62 188 LEU A C 1
ATOM 1467 O O . LEU A 1 188 ? -19.546 -5.211 14.591 1.00 96.62 188 LEU A O 1
ATOM 1471 N N . THR A 1 189 ? -18.253 -4.932 12.770 1.00 96.94 189 THR A N 1
ATOM 1472 C CA . THR A 1 189 ? -18.489 -6.254 12.196 1.00 96.94 189 THR A CA 1
ATOM 1473 C C . THR A 1 189 ? -17.155 -6.857 11.784 1.00 96.94 189 THR A C 1
ATOM 1475 O O . THR A 1 189 ? -16.394 -6.234 11.047 1.00 96.94 189 THR A O 1
ATOM 1478 N N . ALA A 1 190 ? -16.864 -8.072 12.252 1.00 97.12 190 ALA A N 1
ATOM 1479 C CA . ALA A 1 190 ? -15.751 -8.852 11.722 1.00 97.12 190 ALA A CA 1
ATOM 1480 C C . ALA A 1 190 ? -16.129 -9.359 10.325 1.00 97.12 190 ALA A C 1
ATOM 1482 O O . ALA A 1 190 ? -17.148 -10.033 10.166 1.00 97.12 190 ALA A O 1
ATOM 1483 N N . LYS A 1 191 ? -15.322 -9.032 9.319 1.00 97.06 191 LYS A N 1
ATOM 1484 C CA . LYS A 1 191 ? -15.605 -9.318 7.911 1.00 97.06 191 LYS A CA 1
ATOM 1485 C C . LYS A 1 191 ? -14.384 -9.930 7.246 1.00 97.0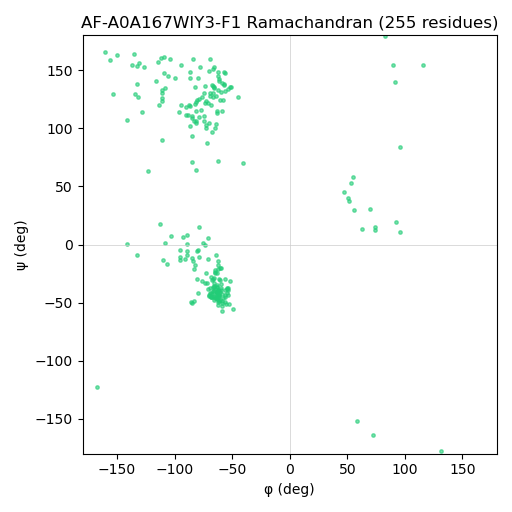6 191 LYS A C 1
ATOM 1487 O O . LYS A 1 191 ? -13.264 -9.476 7.467 1.00 97.06 191 LYS A O 1
ATOM 1492 N N . ASP A 1 192 ? -14.617 -10.951 6.430 1.00 98.12 192 ASP A N 1
ATOM 1493 C CA . ASP A 1 192 ? -13.617 -11.440 5.486 1.00 98.12 192 ASP A CA 1
ATOM 1494 C C . ASP A 1 192 ? -13.655 -10.535 4.251 1.00 98.12 192 ASP A C 1
ATOM 1496 O O . ASP A 1 192 ? -14.676 -10.442 3.567 1.00 98.12 192 ASP A O 1
ATOM 1500 N N . VAL A 1 193 ? -12.564 -9.813 4.010 1.00 98.00 193 VAL A N 1
ATOM 1501 C CA . VAL A 1 193 ? -12.399 -8.910 2.865 1.00 98.00 193 VAL A CA 1
ATOM 1502 C C . VAL A 1 193 ? -11.390 -9.498 1.889 1.00 98.00 193 VAL A C 1
ATOM 1504 O O . VAL A 1 193 ? -10.448 -10.163 2.321 1.00 98.00 193 VAL A O 1
ATOM 1507 N N . GLU A 1 194 ? -11.563 -9.254 0.587 1.00 98.25 194 GLU A N 1
ATOM 1508 C CA . GLU A 1 194 ? -10.526 -9.560 -0.411 1.00 98.25 194 GLU A CA 1
ATOM 1509 C C . GLU A 1 194 ? -9.199 -8.941 0.022 1.00 98.25 194 GLU A C 1
ATOM 1511 O O . GLU A 1 194 ? -9.164 -7.805 0.491 1.00 98.25 194 GLU A O 1
ATOM 1516 N N . ASN A 1 195 ? -8.115 -9.703 -0.093 1.00 98.31 195 ASN A N 1
ATOM 1517 C CA . ASN A 1 195 ? -6.817 -9.303 0.420 1.00 98.31 195 ASN A CA 1
ATOM 1518 C C . ASN A 1 195 ? -6.094 -8.357 -0.560 1.00 98.31 195 ASN A C 1
ATOM 1520 O O . ASN A 1 195 ? -5.527 -8.839 -1.549 1.00 98.31 195 ASN A O 1
ATOM 1524 N N . PRO A 1 196 ? -6.004 -7.043 -0.275 1.00 98.12 196 PRO A N 1
ATOM 1525 C CA . PRO A 1 196 ? -5.338 -6.106 -1.175 1.00 98.12 196 PRO A CA 1
ATOM 1526 C C . PRO A 1 196 ? -3.810 -6.291 -1.206 1.00 98.12 196 PRO A C 1
ATOM 1528 O O . PRO A 1 196 ? -3.148 -5.762 -2.093 1.00 98.12 196 PRO A O 1
ATOM 1531 N N . LEU A 1 197 ? -3.232 -7.055 -0.267 1.00 97.69 197 LEU A N 1
ATOM 1532 C CA . LEU A 1 197 ? -1.802 -7.382 -0.230 1.00 97.69 197 LEU A CA 1
ATOM 1533 C C . LEU A 1 197 ? -1.439 -8.585 -1.100 1.00 97.69 197 LEU A C 1
ATOM 1535 O O . LEU A 1 197 ? -0.251 -8.857 -1.280 1.00 97.69 197 LEU A O 1
ATOM 1539 N N . LYS A 1 198 ? -2.427 -9.335 -1.598 1.00 95.88 198 LYS A N 1
ATOM 1540 C CA . LYS A 1 198 ? -2.194 -10.532 -2.411 1.00 95.88 198 LYS A CA 1
ATOM 1541 C C . LYS A 1 198 ? -1.944 -10.186 -3.872 1.00 95.88 198 LYS A C 1
ATOM 1543 O O . LYS A 1 198 ? -1.010 -10.697 -4.488 1.00 95.88 198 LYS A O 1
ATOM 1548 N N . THR A 1 199 ? -2.803 -9.346 -4.434 1.00 95.19 199 THR A N 1
ATOM 1549 C CA . THR A 1 199 ? -2.760 -8.946 -5.840 1.00 95.19 199 THR A CA 1
ATOM 1550 C C . THR A 1 199 ? -3.447 -7.600 -6.016 1.00 95.19 199 THR A C 1
ATOM 1552 O O . THR A 1 199 ? -4.286 -7.212 -5.207 1.00 95.19 199 THR A O 1
ATOM 1555 N N . PHE A 1 200 ? -3.110 -6.920 -7.104 1.00 96.12 200 PHE A N 1
ATOM 1556 C CA . PHE A 1 200 ? -3.860 -5.786 -7.614 1.00 96.12 200 PHE A CA 1
ATOM 1557 C C . PHE A 1 200 ? -4.515 -6.204 -8.929 1.00 96.12 200 PHE A C 1
ATOM 1559 O O . PHE A 1 200 ? -3.817 -6.647 -9.845 1.00 96.12 200 PHE A O 1
ATOM 1566 N N . ASN A 1 201 ? -5.840 -6.079 -9.015 1.00 95.94 201 ASN A N 1
ATOM 1567 C CA . ASN A 1 201 ? -6.573 -6.284 -10.261 1.00 95.94 201 ASN A CA 1
ATOM 1568 C C . ASN A 1 201 ? -6.494 -5.000 -11.087 1.00 95.94 201 ASN A C 1
ATOM 1570 O O . ASN A 1 201 ? -6.915 -3.936 -10.639 1.00 95.94 201 ASN A O 1
ATOM 1574 N N . ILE A 1 202 ? -5.948 -5.114 -12.290 1.00 94.81 202 ILE A N 1
ATOM 1575 C CA . ILE A 1 202 ? -5.762 -3.995 -13.205 1.00 94.81 202 ILE A CA 1
ATOM 1576 C C . ILE A 1 202 ? -7.132 -3.672 -13.820 1.00 94.81 202 ILE A C 1
ATOM 1578 O O . ILE A 1 202 ? -7.776 -4.582 -14.351 1.00 94.81 202 ILE A O 1
ATOM 1582 N N . PRO A 1 203 ? -7.609 -2.413 -13.762 1.00 94.56 203 PRO A N 1
ATOM 1583 C CA . PRO A 1 203 ? -8.897 -2.054 -14.342 1.00 94.56 203 PRO A CA 1
ATOM 1584 C C . PRO A 1 203 ? -8.953 -2.397 -15.832 1.00 94.56 203 PRO A C 1
ATOM 1586 O O . PRO A 1 203 ? -7.999 -2.138 -16.565 1.00 94.56 203 PRO A O 1
ATOM 1589 N N . GLN A 1 204 ? -10.085 -2.940 -16.291 1.00 94.62 204 GLN A N 1
ATOM 1590 C CA . GLN A 1 204 ? -10.217 -3.450 -17.661 1.00 94.62 204 GLN A CA 1
ATOM 1591 C C . GLN A 1 204 ? -9.877 -2.390 -18.716 1.00 94.62 204 GLN A C 1
ATOM 1593 O O . GLN A 1 204 ? -9.171 -2.690 -19.666 1.00 94.62 204 GLN A O 1
ATOM 1598 N N . ALA A 1 205 ? -10.268 -1.132 -18.501 1.00 94.56 205 ALA A N 1
ATOM 1599 C CA . ALA A 1 205 ? -9.947 -0.046 -19.425 1.00 94.56 205 ALA A CA 1
ATOM 1600 C C . ALA A 1 205 ? -8.429 0.183 -19.592 1.00 94.56 205 ALA A C 1
ATOM 1602 O O . ALA A 1 205 ? -7.972 0.558 -20.669 1.00 94.56 205 ALA A O 1
ATOM 1603 N N . VAL A 1 206 ? -7.630 -0.083 -18.551 1.00 94.25 206 VAL A N 1
ATOM 1604 C CA . VAL A 1 206 ? -6.163 -0.041 -18.636 1.00 94.25 206 VAL A CA 1
ATOM 1605 C C . VAL A 1 206 ? -5.650 -1.208 -19.484 1.00 94.25 206 VAL A C 1
ATOM 1607 O O . VAL A 1 206 ? -4.804 -0.990 -20.347 1.00 94.25 206 VAL A O 1
ATOM 1610 N N . VAL A 1 207 ? -6.178 -2.421 -19.269 1.00 94.38 207 VAL A N 1
ATOM 1611 C CA . VAL A 1 207 ? -5.848 -3.616 -20.074 1.00 94.38 207 VAL A CA 1
ATOM 1612 C C . VAL A 1 207 ? -6.208 -3.399 -21.546 1.00 94.38 207 VAL A C 1
ATOM 1614 O O . VAL A 1 207 ? -5.442 -3.773 -22.426 1.00 94.38 207 VAL A O 1
ATOM 1617 N N . ASP A 1 208 ? -7.322 -2.716 -21.809 1.00 93.81 208 ASP A N 1
ATOM 1618 C CA . ASP A 1 208 ? -7.798 -2.355 -23.149 1.00 93.81 208 ASP A CA 1
ATOM 1619 C C . ASP A 1 208 ? -6.996 -1.196 -23.785 1.00 93.81 208 ASP A C 1
ATOM 1621 O O . ASP A 1 208 ? -7.297 -0.759 -24.897 1.00 93.81 208 ASP A O 1
ATOM 1625 N N . GLY A 1 209 ? -5.970 -0.680 -23.097 1.00 91.50 209 GLY A N 1
ATOM 1626 C CA . GLY A 1 209 ? -5.019 0.280 -23.651 1.00 91.50 209 GLY A CA 1
ATOM 1627 C C . GLY A 1 209 ? -5.365 1.755 -23.437 1.00 91.50 209 GLY A C 1
ATOM 1628 O O . GLY A 1 209 ? -4.787 2.600 -24.122 1.00 91.50 209 GLY A O 1
ATOM 1629 N N . GLN A 1 210 ? -6.234 2.110 -22.479 1.00 92.00 210 GLN A N 1
ATOM 1630 C CA . GLN A 1 210 ? -6.557 3.516 -22.164 1.00 92.00 210 GLN A CA 1
ATOM 1631 C C . GLN A 1 210 ? -5.306 4.382 -21.910 1.00 92.00 210 GLN A C 1
ATOM 1633 O O . GLN A 1 210 ? -5.308 5.571 -22.224 1.00 92.00 210 GLN A O 1
ATOM 1638 N N . PHE A 1 211 ? -4.237 3.788 -21.372 1.00 89.50 211 PHE A N 1
ATOM 1639 C CA . PHE A 1 211 ? -2.958 4.455 -21.094 1.00 89.50 211 PHE A CA 1
ATOM 1640 C C . PHE A 1 211 ? -1.804 3.943 -21.973 1.00 89.50 211 PHE A C 1
ATOM 1642 O O . PHE A 1 211 ? -0.635 4.175 -21.667 1.00 89.50 211 PHE A O 1
ATOM 1649 N N . GLY A 1 212 ? -2.132 3.274 -23.081 1.00 87.94 212 GLY A N 1
ATOM 1650 C CA . GLY A 1 212 ? -1.188 2.575 -23.948 1.00 87.94 212 GLY A CA 1
ATOM 1651 C C . GLY A 1 212 ? -0.970 1.115 -23.545 1.00 87.94 212 GLY A C 1
ATOM 1652 O O . GLY A 1 212 ? -1.159 0.729 -22.392 1.00 87.94 212 GLY A O 1
ATOM 1653 N N . GLU A 1 213 ? -0.573 0.296 -24.519 1.00 86.62 213 GLU A N 1
ATOM 1654 C CA . GLU A 1 213 ? -0.210 -1.103 -24.290 1.00 86.62 213 GLU A CA 1
ATOM 1655 C C . GLU A 1 213 ? 1.106 -1.177 -23.502 1.00 86.62 213 GLU A C 1
ATOM 1657 O O . GLU A 1 213 ? 2.108 -0.562 -23.877 1.00 86.62 213 GLU A O 1
ATOM 1662 N N . PHE A 1 214 ? 1.103 -1.920 -22.397 1.00 85.44 214 PHE A N 1
ATOM 1663 C CA . PHE A 1 214 ? 2.271 -2.077 -21.524 1.00 85.44 214 PHE A CA 1
ATOM 1664 C C 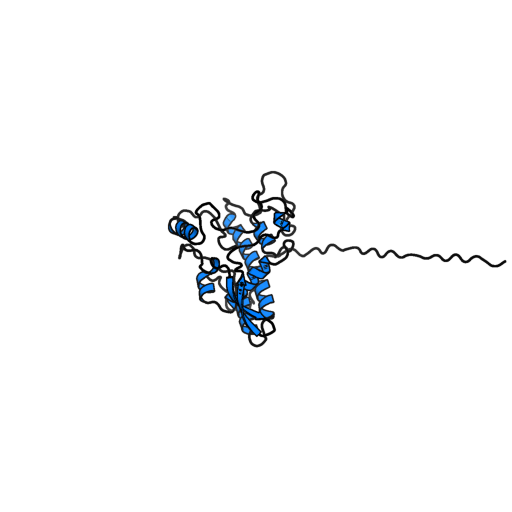. PHE A 1 214 ? 2.566 -3.525 -21.137 1.00 85.44 214 PHE A C 1
ATOM 1666 O O . PHE A 1 214 ? 3.612 -3.806 -20.551 1.00 85.44 214 PHE A O 1
ATOM 1673 N N . ASP A 1 215 ? 1.651 -4.432 -21.463 1.00 88.31 215 ASP A N 1
ATOM 1674 C CA . ASP A 1 215 ? 1.774 -5.853 -21.204 1.00 88.31 215 ASP A CA 1
ATOM 1675 C C . ASP A 1 215 ? 1.198 -6.640 -22.380 1.00 88.31 215 ASP A C 1
ATOM 1677 O O . ASP A 1 215 ? -0.017 -6.711 -22.554 1.00 88.31 215 ASP A O 1
ATOM 1681 N N . SER A 1 216 ? 2.075 -7.251 -23.173 1.00 88.56 216 SER A N 1
ATOM 1682 C CA . SER A 1 216 ? 1.683 -8.020 -24.359 1.00 88.56 216 SER A CA 1
ATOM 1683 C C . SER A 1 216 ? 0.851 -9.260 -24.015 1.00 88.56 216 SER A C 1
ATOM 1685 O O . SER A 1 216 ? 0.089 -9.753 -24.846 1.00 88.56 216 SER A O 1
ATOM 1687 N N . GLU A 1 217 ? 0.955 -9.758 -22.780 1.00 90.25 217 GLU A N 1
ATOM 1688 C CA . GLU A 1 217 ? 0.150 -10.872 -22.270 1.00 90.25 217 GLU A CA 1
ATOM 1689 C C . GLU A 1 217 ? -1.261 -10.445 -21.831 1.00 90.25 217 GLU A C 1
ATOM 1691 O O . GLU A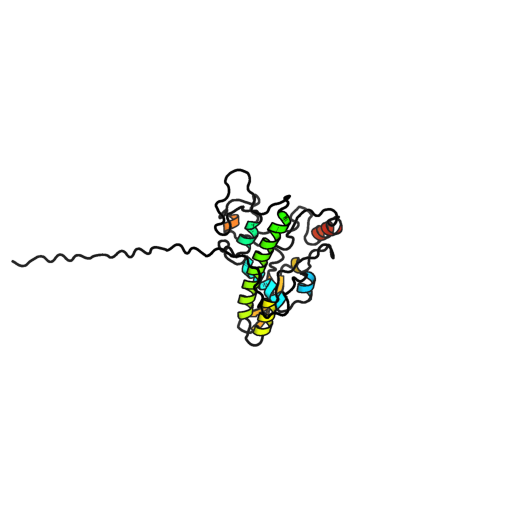 1 217 ? -2.066 -11.305 -21.473 1.00 90.25 217 GLU A O 1
ATOM 1696 N N . HIS A 1 218 ? -1.580 -9.143 -21.864 1.00 90.88 218 HIS A N 1
ATOM 1697 C CA . HIS A 1 218 ? -2.873 -8.583 -21.456 1.00 90.88 218 HIS A CA 1
ATOM 1698 C C . HIS A 1 218 ? -3.314 -9.066 -20.065 1.00 90.88 218 HIS A C 1
ATOM 1700 O O . HIS A 1 218 ? -4.483 -9.392 -19.826 1.00 90.88 218 HIS A O 1
ATOM 1706 N N . ARG A 1 219 ? -2.368 -9.150 -19.120 1.00 92.69 219 ARG A N 1
ATOM 1707 C CA . ARG A 1 219 ? -2.669 -9.592 -17.761 1.00 92.69 219 ARG A CA 1
ATOM 1708 C C . ARG A 1 219 ? -3.569 -8.566 -17.089 1.00 92.69 219 ARG A C 1
ATOM 1710 O O . ARG A 1 219 ? -3.285 -7.375 -17.038 1.00 92.69 219 ARG A O 1
ATOM 1717 N N . ASN A 1 220 ? -4.644 -9.065 -16.495 1.00 94.38 220 ASN A N 1
ATOM 1718 C CA . ASN A 1 220 ? -5.642 -8.265 -15.788 1.00 94.38 220 ASN A CA 1
ATOM 1719 C C . ASN A 1 220 ? -5.367 -8.122 -14.285 1.00 94.38 220 ASN A C 1
ATOM 1721 O O . ASN A 1 220 ? -6.206 -7.610 -13.547 1.00 94.38 220 ASN A O 1
ATOM 1725 N N . ARG A 1 221 ? -4.221 -8.608 -13.803 1.00 94.38 221 ARG A N 1
ATOM 1726 C CA . ARG A 1 221 ? -3.801 -8.489 -12.405 1.00 94.38 221 ARG A CA 1
ATOM 1727 C C . ARG A 1 221 ? -2.304 -8.696 -12.249 1.00 94.38 221 ARG A C 1
ATOM 1729 O O . ARG A 1 221 ? -1.647 -9.252 -13.128 1.00 94.38 221 ARG A O 1
ATOM 1736 N N . VAL A 1 222 ? -1.785 -8.314 -11.089 1.00 92.25 222 VAL A N 1
ATOM 1737 C CA . VAL A 1 222 ? -0.405 -8.597 -10.685 1.00 92.25 222 VAL A CA 1
ATOM 1738 C C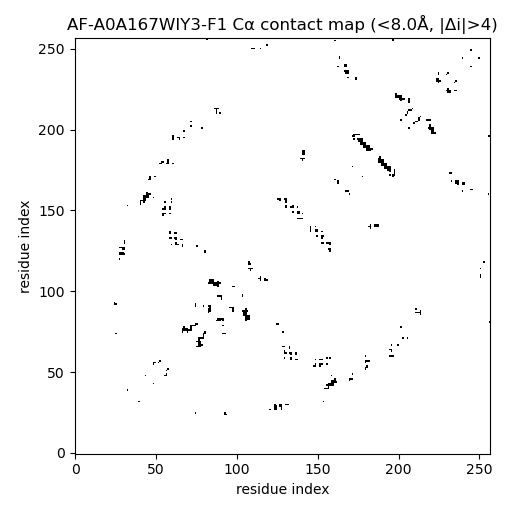 . VAL A 1 222 ? -0.291 -10.042 -10.206 1.00 92.25 222 VAL A C 1
ATOM 1740 O O . VAL A 1 222 ? -0.998 -10.467 -9.289 1.00 92.25 222 VAL A O 1
ATOM 1743 N N . TYR A 1 223 ? 0.628 -10.798 -10.797 1.00 90.25 223 TYR A N 1
ATOM 1744 C CA . TYR A 1 223 ? 0.902 -12.179 -10.411 1.00 90.25 223 TYR A CA 1
ATOM 1745 C C . TYR A 1 223 ? 2.218 -12.286 -9.638 1.00 90.25 223 TYR A C 1
ATOM 1747 O O . TYR A 1 223 ? 3.189 -11.599 -9.947 1.00 90.25 223 TYR A O 1
ATOM 1755 N N . ARG A 1 224 ? 2.266 -13.198 -8.664 1.00 90.94 224 ARG A N 1
ATOM 1756 C CA . ARG A 1 224 ? 3.490 -13.583 -7.947 1.00 90.94 224 ARG A CA 1
ATOM 1757 C C . ARG A 1 224 ? 3.853 -15.003 -8.343 1.00 90.94 224 ARG A C 1
ATOM 1759 O O . ARG A 1 224 ? 2.972 -15.856 -8.332 1.00 90.94 224 ARG A O 1
ATOM 1766 N N . CYS A 1 225 ? 5.125 -15.245 -8.671 1.00 89.19 225 CYS A N 1
ATOM 1767 C CA . CYS A 1 225 ? 5.614 -16.576 -9.051 1.00 89.19 225 CYS A CA 1
ATOM 1768 C C . CYS A 1 225 ? 4.780 -17.202 -10.190 1.00 89.19 225 CYS A C 1
ATOM 1770 O O . CYS A 1 225 ? 4.263 -18.300 -10.050 1.00 89.19 225 CYS A O 1
ATOM 1772 N N . ASN A 1 226 ? 4.610 -16.479 -11.303 1.00 86.94 226 ASN A N 1
ATOM 1773 C CA . ASN A 1 226 ? 3.693 -16.845 -12.393 1.00 86.94 226 ASN A CA 1
ATOM 1774 C C . ASN A 1 226 ? 4.304 -17.737 -13.487 1.00 86.94 226 ASN A C 1
ATOM 1776 O O . ASN A 1 226 ? 3.680 -17.923 -14.529 1.00 86.94 226 ASN A O 1
ATOM 1780 N N . GLN A 1 227 ? 5.525 -18.233 -13.286 1.00 89.06 227 GLN A N 1
ATOM 1781 C CA . GLN A 1 227 ? 6.178 -19.136 -14.234 1.00 89.06 227 GLN A CA 1
ATOM 1782 C C . GLN A 1 227 ? 5.728 -20.581 -14.004 1.00 89.06 227 GLN A C 1
ATOM 1784 O O . GLN A 1 227 ? 5.252 -20.938 -12.925 1.00 89.06 227 GLN A O 1
ATOM 1789 N N . GLU A 1 228 ? 5.899 -21.422 -15.024 1.00 90.56 228 GLU A N 1
ATOM 1790 C CA . GLU A 1 228 ? 5.592 -22.848 -14.938 1.00 90.56 228 GLU A CA 1
ATOM 1791 C C . GLU A 1 228 ? 6.316 -23.492 -13.742 1.00 90.56 228 GLU A C 1
ATOM 1793 O O . GLU A 1 228 ? 7.503 -23.255 -13.517 1.00 90.56 228 GLU A O 1
ATOM 1798 N N . ASN A 1 229 ? 5.590 -24.304 -12.967 1.00 91.75 229 ASN A N 1
ATOM 1799 C CA . ASN A 1 229 ? 6.067 -24.963 -11.743 1.00 91.75 229 ASN A CA 1
ATOM 1800 C C . ASN A 1 229 ? 6.486 -24.027 -10.594 1.00 91.75 229 ASN A C 1
ATOM 1802 O O . ASN A 1 229 ? 7.102 -24.493 -9.636 1.00 91.75 229 ASN A O 1
ATOM 1806 N N . MET A 1 230 ? 6.145 -22.736 -10.647 1.00 93.81 230 MET A N 1
ATOM 1807 C CA . MET A 1 230 ? 6.313 -21.834 -9.510 1.00 93.81 230 MET A CA 1
ATOM 1808 C C . MET A 1 230 ? 4.997 -21.637 -8.757 1.00 93.81 230 MET A C 1
ATOM 1810 O O . MET A 1 230 ? 3.924 -21.555 -9.353 1.00 93.81 230 MET A O 1
ATOM 1814 N N . THR A 1 231 ? 5.084 -21.527 -7.433 1.00 93.56 231 THR A N 1
ATOM 1815 C CA . THR A 1 231 ? 3.944 -21.213 -6.568 1.00 93.56 231 THR A CA 1
ATOM 1816 C C . THR A 1 231 ? 4.295 -20.126 -5.566 1.00 93.56 231 THR A C 1
ATOM 1818 O O . THR A 1 231 ? 5.452 -19.918 -5.187 1.00 93.56 231 THR A O 1
ATOM 1821 N N . TYR A 1 232 ? 3.265 -19.409 -5.131 1.00 93.69 232 TYR A N 1
ATOM 1822 C CA . TYR A 1 232 ? 3.357 -18.464 -4.033 1.00 93.69 232 TYR A CA 1
ATOM 1823 C C . TYR A 1 232 ? 2.566 -19.008 -2.835 1.00 93.69 232 TYR A C 1
ATOM 1825 O O . TYR A 1 232 ? 1.369 -19.260 -3.005 1.00 93.69 232 TYR A O 1
ATOM 1833 N N . PRO A 1 233 ? 3.173 -19.132 -1.638 1.00 95.88 233 PRO A N 1
ATOM 1834 C CA . PRO A 1 233 ? 4.466 -18.564 -1.238 1.00 95.88 233 PRO A CA 1
ATOM 1835 C C . PRO A 1 233 ? 5.690 -19.489 -1.383 1.00 95.88 233 PRO A C 1
ATOM 1837 O O . PRO A 1 233 ? 6.802 -19.035 -1.116 1.00 95.88 233 PRO A O 1
ATOM 1840 N N . GLU A 1 234 ? 5.538 -20.762 -1.758 1.00 95.50 234 GLU A N 1
ATOM 1841 C CA . GLU A 1 234 ? 6.600 -21.770 -1.597 1.00 95.50 234 GLU A CA 1
ATOM 1842 C C . GLU A 1 234 ? 7.863 -21.436 -2.400 1.00 95.50 234 GLU A C 1
ATOM 1844 O O . GLU A 1 234 ? 8.950 -21.363 -1.824 1.00 95.50 234 GLU A O 1
ATOM 1849 N N . THR A 1 235 ? 7.729 -21.160 -3.700 1.00 93.94 235 THR A N 1
ATOM 1850 C CA . THR A 1 235 ? 8.878 -20.827 -4.557 1.00 93.94 235 THR A CA 1
ATOM 1851 C C . THR A 1 235 ? 9.512 -19.494 -4.163 1.00 93.94 235 THR A C 1
ATOM 1853 O O . THR A 1 235 ? 10.736 -19.360 -4.182 1.00 93.94 235 THR A O 1
ATOM 1856 N N . ALA A 1 236 ? 8.703 -18.508 -3.757 1.00 92.31 236 ALA A N 1
ATOM 1857 C CA . ALA A 1 236 ? 9.217 -17.228 -3.269 1.00 92.31 236 ALA A CA 1
ATOM 1858 C C . ALA A 1 236 ? 10.090 -17.419 -2.019 1.00 92.31 236 ALA A C 1
ATOM 1860 O O . ALA A 1 236 ? 11.216 -16.923 -1.974 1.00 92.31 236 ALA A O 1
ATOM 1861 N N . ASN A 1 237 ? 9.600 -18.184 -1.040 1.00 93.69 237 ASN A N 1
ATOM 1862 C CA . ASN A 1 237 ? 10.330 -18.490 0.189 1.00 93.69 237 ASN A CA 1
ATOM 1863 C C . ASN A 1 237 ? 11.617 -19.272 -0.097 1.00 93.69 237 ASN A C 1
ATOM 1865 O O . ASN A 1 237 ? 12.668 -18.945 0.450 1.00 93.69 237 ASN A O 1
ATOM 1869 N N . GLU A 1 238 ? 11.560 -20.268 -0.983 1.00 91.88 238 GLU A N 1
ATOM 1870 C CA . GLU A 1 238 ? 12.731 -21.048 -1.389 1.00 91.88 238 GLU A CA 1
ATOM 1871 C C . GLU A 1 238 ? 13.830 -20.153 -1.983 1.00 91.88 238 GLU A C 1
ATOM 1873 O O . GLU A 1 238 ? 15.000 -20.273 -1.609 1.00 91.88 238 GLU A O 1
ATOM 1878 N N . PHE A 1 239 ? 13.473 -19.226 -2.877 1.00 88.06 239 PHE A N 1
ATOM 1879 C CA . PHE A 1 239 ? 14.436 -18.305 -3.483 1.00 88.06 239 PHE A CA 1
ATOM 1880 C C . PHE A 1 239 ? 14.998 -17.303 -2.480 1.00 88.06 239 PHE A C 1
ATOM 1882 O O . PHE A 1 239 ? 16.217 -17.127 -2.425 1.00 88.06 239 PHE A O 1
ATOM 1889 N N . LEU A 1 240 ? 14.141 -16.701 -1.654 1.00 86.88 240 LEU A N 1
ATOM 1890 C CA . LEU A 1 240 ? 14.543 -15.717 -0.650 1.00 86.88 240 LEU A CA 1
ATOM 1891 C C . LEU A 1 240 ? 15.497 -16.303 0.399 1.00 86.88 240 LEU A C 1
ATOM 1893 O O . LEU A 1 240 ? 16.475 -15.661 0.775 1.00 86.88 240 LEU A O 1
ATOM 1897 N N . GLN A 1 241 ? 15.263 -17.545 0.824 1.00 86.56 241 GLN A N 1
ATOM 1898 C CA . GLN A 1 241 ? 16.109 -18.231 1.803 1.00 86.56 241 GLN A CA 1
ATOM 1899 C C . GLN A 1 241 ? 17.431 -18.736 1.212 1.00 86.56 241 GLN A C 1
ATOM 1901 O O . GLN A 1 241 ? 18.437 -18.795 1.919 1.00 86.56 241 GLN A O 1
ATOM 1906 N N . ARG A 1 242 ? 17.453 -19.108 -0.075 1.00 84.75 242 ARG A N 1
ATOM 1907 C CA . ARG A 1 242 ? 18.682 -19.554 -0.756 1.00 84.75 242 ARG A CA 1
ATOM 1908 C C . ARG A 1 242 ? 19.568 -18.403 -1.211 1.00 84.75 242 ARG A C 1
ATOM 1910 O O . ARG A 1 242 ? 20.781 -18.574 -1.335 1.00 84.75 242 ARG A O 1
ATOM 1917 N N . GLY A 1 243 ? 18.982 -17.254 -1.532 1.00 71.19 243 GLY A N 1
ATOM 1918 C CA . GLY A 1 243 ? 19.724 -16.145 -2.107 1.00 71.19 243 GLY A CA 1
ATOM 1919 C C . GLY A 1 243 ? 20.603 -15.428 -1.083 1.00 71.19 243 GLY A C 1
ATOM 1920 O O . GLY A 1 243 ? 20.185 -15.085 0.019 1.00 71.19 243 GLY A O 1
ATOM 1921 N N . ASN A 1 244 ? 21.838 -15.114 -1.479 1.00 68.50 244 ASN A N 1
ATOM 1922 C CA . ASN A 1 244 ? 22.702 -14.218 -0.712 1.00 68.50 244 ASN A CA 1
ATOM 1923 C C . ASN A 1 244 ? 22.352 -12.748 -1.013 1.00 68.50 244 ASN A C 1
ATOM 1925 O O . ASN A 1 244 ? 23.154 -12.005 -1.582 1.00 68.50 244 ASN A O 1
ATOM 1929 N N . TYR A 1 245 ? 21.133 -12.332 -0.664 1.00 66.00 245 TYR A N 1
ATOM 1930 C CA . TYR A 1 245 ? 20.649 -10.964 -0.897 1.00 66.00 245 TYR A CA 1
ATOM 1931 C C . TYR A 1 245 ? 21.428 -9.920 -0.084 1.00 66.00 245 TYR A C 1
ATOM 1933 O O . TYR A 1 245 ? 21.559 -8.779 -0.516 1.00 66.00 245 TYR A O 1
ATOM 1941 N N . LYS A 1 246 ? 22.060 -10.325 1.030 1.00 58.56 246 LYS A N 1
ATOM 1942 C CA . LYS A 1 246 ? 23.003 -9.481 1.786 1.00 58.56 246 LYS A CA 1
ATOM 1943 C C . LYS A 1 246 ? 24.244 -9.104 0.964 1.00 58.56 246 LYS A C 1
ATOM 1945 O O . LYS A 1 246 ? 24.735 -7.989 1.096 1.00 58.56 246 LYS A O 1
ATOM 1950 N N . ALA A 1 247 ? 24.730 -9.995 0.095 1.00 53.66 247 ALA A N 1
ATOM 1951 C CA . ALA A 1 247 ? 25.849 -9.720 -0.817 1.00 53.66 247 ALA A CA 1
ATOM 1952 C C . ALA A 1 247 ? 25.411 -9.175 -2.187 1.00 53.66 247 ALA A C 1
ATOM 1954 O O . ALA A 1 247 ? 26.240 -8.707 -2.965 1.00 53.66 247 ALA A O 1
ATOM 1955 N N . ARG A 1 248 ? 24.114 -9.250 -2.498 1.00 53.25 248 ARG A N 1
ATOM 1956 C CA . ARG A 1 248 ? 23.507 -8.802 -3.752 1.00 53.25 248 ARG A CA 1
ATOM 1957 C C . ARG A 1 248 ? 22.423 -7.777 -3.451 1.00 53.25 248 ARG A C 1
ATOM 1959 O O . ARG A 1 248 ? 21.264 -8.035 -3.761 1.00 53.25 248 ARG A O 1
ATOM 1966 N N . MET A 1 249 ? 22.794 -6.628 -2.874 1.00 45.56 249 MET A N 1
ATOM 1967 C CA . MET A 1 249 ? 21.928 -5.439 -2.862 1.00 45.56 249 MET A CA 1
ATOM 1968 C C . MET A 1 249 ? 21.690 -4.981 -4.307 1.00 45.56 249 MET A C 1
ATOM 1970 O O . MET A 1 249 ? 22.234 -3.986 -4.776 1.00 45.56 249 MET A O 1
ATOM 1974 N N . VAL A 1 250 ? 20.902 -5.752 -5.043 1.00 43.62 250 VAL A N 1
ATOM 1975 C CA . VAL A 1 250 ? 20.262 -5.306 -6.257 1.00 43.62 250 VAL A CA 1
ATOM 1976 C C . VAL A 1 250 ? 19.001 -4.634 -5.761 1.00 43.62 250 VAL A C 1
ATOM 1978 O O . VAL A 1 250 ? 18.129 -5.257 -5.163 1.00 43.62 250 VAL A O 1
ATOM 1981 N N . ALA A 1 251 ? 19.026 -3.326 -5.929 1.00 40.97 251 ALA A N 1
ATOM 1982 C CA . ALA A 1 251 ? 17.982 -2.338 -5.802 1.00 40.97 251 ALA A CA 1
ATOM 1983 C C . ALA A 1 251 ? 16.616 -2.796 -6.375 1.00 40.97 251 ALA A C 1
ATOM 1985 O O . ALA A 1 251 ? 16.158 -2.294 -7.392 1.00 40.97 251 ALA A O 1
ATOM 1986 N N . HIS A 1 252 ? 15.961 -3.753 -5.718 1.00 34.88 252 HIS A N 1
ATOM 1987 C CA . HIS A 1 252 ? 14.558 -4.098 -5.912 1.00 34.88 252 HIS A CA 1
ATOM 1988 C C . HIS A 1 252 ? 13.821 -3.665 -4.651 1.00 34.88 252 HIS A C 1
ATOM 1990 O O . HIS A 1 252 ? 13.737 -4.388 -3.659 1.00 34.88 252 HIS A O 1
ATOM 1996 N N . VAL A 1 253 ? 13.345 -2.425 -4.664 1.00 35.78 253 VAL A N 1
ATOM 1997 C CA . VAL A 1 253 ? 12.281 -2.009 -3.756 1.00 35.78 253 VAL A CA 1
ATOM 1998 C C . VAL A 1 253 ? 10.984 -2.534 -4.385 1.00 35.78 253 VAL A C 1
ATOM 2000 O O . VAL A 1 253 ? 10.875 -2.558 -5.605 1.00 35.78 253 VAL A O 1
ATOM 2003 N N . PHE A 1 254 ? 10.042 -2.969 -3.547 1.00 42.75 254 PHE A N 1
ATOM 2004 C CA . PHE A 1 254 ? 8.711 -3.513 -3.877 1.00 42.75 254 PHE A CA 1
ATOM 2005 C C . PHE A 1 254 ? 8.607 -5.034 -3.962 1.00 42.75 254 PHE A C 1
ATOM 2007 O O . PHE A 1 254 ? 8.611 -5.648 -5.020 1.00 42.75 254 PHE A O 1
ATOM 2014 N N . ALA A 1 255 ? 8.414 -5.633 -2.789 1.00 34.03 255 ALA A N 1
ATOM 2015 C CA . ALA A 1 255 ? 7.731 -6.917 -2.662 1.00 34.03 255 ALA A CA 1
ATOM 2016 C C . ALA A 1 255 ? 6.328 -6.782 -2.032 1.00 34.03 255 ALA A C 1
ATOM 2018 O O . ALA A 1 255 ? 5.664 -7.790 -1.800 1.00 34.03 255 ALA A O 1
ATOM 2019 N N . LEU A 1 256 ? 5.894 -5.553 -1.715 1.00 34.03 256 LEU A N 1
ATOM 2020 C CA . LEU A 1 256 ? 4.640 -5.268 -1.000 1.00 34.03 256 LEU A CA 1
ATOM 2021 C C . LEU A 1 256 ? 3.872 -4.024 -1.488 1.00 34.03 256 LEU A C 1
ATOM 2023 O O . LEU A 1 256 ? 2.822 -3.725 -0.923 1.00 34.03 256 LEU A O 1
ATOM 2027 N N . LEU A 1 257 ? 4.376 -3.321 -2.508 1.00 35.19 257 LEU A N 1
ATOM 2028 C CA . LEU A 1 257 ? 3.522 -2.558 -3.431 1.00 35.19 257 LEU A CA 1
ATOM 2029 C C . LEU A 1 257 ? 3.294 -3.431 -4.670 1.00 35.19 257 LEU A C 1
ATOM 2031 O O . LEU A 1 257 ? 2.315 -3.185 -5.401 1.00 35.19 257 LEU A O 1
#

pLDDT: mean 86.08, std 17.85, range [34.03, 98.88]

Mean predicted aligned error: 8.69 Å

Solvent-accessible surface area (backbone atoms only — not comparable to full-atom values): 15712 Å² total; per-residue (Å²): 142,82,84,87,82,83,87,82,84,82,82,83,80,81,78,84,76,80,73,81,79,77,74,78,68,86,78,78,81,44,72,87,70,64,92,83,51,93,68,83,69,64,66,44,47,43,62,59,44,58,74,66,41,58,58,46,38,29,33,50,54,52,14,49,40,48,28,62,68,38,57,72,82,40,70,77,8,41,59,38,56,56,21,44,52,18,63,52,37,56,66,57,79,87,75,52,80,63,71,83,73,87,80,69,58,40,74,56,54,79,99,45,92,54,34,68,72,53,49,52,60,53,54,34,42,53,33,28,50,37,36,51,44,16,43,63,52,20,70,63,31,37,79,94,53,19,64,62,26,41,54,25,27,74,48,50,52,63,56,43,79,63,54,89,82,44,39,56,74,57,73,83,36,67,49,72,52,43,80,35,63,42,64,53,97,73,37,84,40,82,41,79,37,79,29,60,67,50,42,52,72,48,56,66,60,51,60,74,31,77,61,43,84,68,53,96,82,56,63,54,48,57,75,66,53,81,52,92,98,43,39,72,62,61,48,55,26,54,49,46,63,70,48,64,52,89,84,48,80,67,92,71,83,74,95,82,121

Secondary structure (DSSP, 8-state):
----------------------PPP-----S---TT-SSPPPPPBHHHHHHH-HHHHHHHHHHHHHHHHS-TTSTTSHHHHHHHHSTT----TTS-----SS----S--TTSTTHHHHHHHHHHHHHHHHHHHHHHHHTTS-TTTHHHHHHHHHH----B--TTT--SPPGGGSSSEEEEEEEETTEEEEEEEE-TTT--BPPHHHHTTTT----TT--SB--SS-STT--TTHHHHHHHHHS-TTT-------S--